Protein AF-A0A3D4P9E9-F1 (afdb_monomer)

Sequence (191 aa):
GVVIGDKPLDEYIPLQRITGKTDIITQWTDVETAGLLKMDFLGLRNLSILDKAVHNVRMNYPDFNMRPIDFPLDDKETFALLQRGETKGIFQLESGGMRDLLTKMKPDKFADIIATSALYRPGPLEGGMVMTYVEVKHGRQPVPKVHPLVDEVLAETYGVMVYQEQVMRILNRVGGIELSAAYRCIKAISK

Structure (mmCIF, N/CA/C/O backbone):
data_AF-A0A3D4P9E9-F1
#
_entry.id   AF-A0A3D4P9E9-F1
#
loop_
_atom_site.group_PDB
_atom_site.id
_atom_site.type_symbol
_atom_site.label_atom_id
_atom_site.label_alt_id
_atom_site.label_comp_id
_atom_site.label_asym_id
_atom_site.label_entity_id
_atom_site.label_seq_id
_atom_site.pdbx_PDB_ins_code
_atom_site.Cartn_x
_atom_site.Cartn_y
_atom_site.Cartn_z
_atom_site.occupancy
_atom_site.B_iso_or_equiv
_atom_site.auth_seq_id
_atom_site.auth_comp_id
_atom_site.auth_asym_id
_atom_site.auth_atom_id
_atom_site.pdbx_PDB_model_num
ATOM 1 N N . GLY A 1 1 ? 14.807 1.140 -17.464 1.00 86.56 1 GLY A N 1
ATOM 2 C CA . GLY A 1 1 ? 13.892 0.331 -18.276 1.00 86.56 1 GLY A CA 1
ATOM 3 C C . GLY A 1 1 ? 14.494 -0.049 -19.607 1.00 86.56 1 GLY A C 1
ATOM 4 O O . GLY A 1 1 ? 15.652 0.257 -19.864 1.00 86.56 1 GLY A O 1
ATOM 5 N N . VAL A 1 2 ? 13.689 -0.703 -20.432 1.00 92.75 2 VAL A N 1
ATOM 6 C CA . VAL A 1 2 ? 13.924 -0.961 -21.856 1.00 92.75 2 VAL A CA 1
ATOM 7 C C . VAL A 1 2 ? 12.970 -0.071 -22.648 1.00 92.75 2 VAL A C 1
ATOM 9 O O . VAL A 1 2 ? 11.858 0.201 -22.190 1.00 92.75 2 VAL A O 1
ATOM 12 N N . VAL A 1 3 ? 13.415 0.397 -23.811 1.00 93.75 3 VAL A N 1
ATOM 13 C CA . VAL A 1 3 ? 12.621 1.227 -24.723 1.00 93.75 3 VAL A CA 1
ATOM 14 C C . VAL A 1 3 ? 12.305 0.408 -25.965 1.00 93.75 3 VAL A C 1
ATOM 16 O O . VAL A 1 3 ? 13.194 -0.241 -26.514 1.00 93.75 3 VAL A O 1
ATOM 19 N N . ILE A 1 4 ? 11.040 0.413 -26.376 1.00 93.69 4 ILE A N 1
ATOM 20 C CA . ILE A 1 4 ? 10.529 -0.369 -27.500 1.00 93.69 4 ILE A CA 1
ATOM 21 C C . ILE A 1 4 ? 9.897 0.599 -28.501 1.00 93.69 4 ILE A C 1
ATOM 23 O O . ILE A 1 4 ? 9.031 1.398 -28.142 1.00 93.69 4 ILE A O 1
ATOM 27 N N . GLY A 1 5 ? 10.352 0.520 -29.749 1.00 92.56 5 GLY A N 1
ATOM 28 C CA . GLY A 1 5 ? 9.806 1.249 -30.890 1.00 92.56 5 GLY A CA 1
ATOM 29 C C . GLY A 1 5 ? 9.338 0.283 -31.975 1.00 92.56 5 GLY A C 1
ATOM 30 O O . GLY A 1 5 ? 9.744 -0.878 -32.006 1.00 92.56 5 GLY A O 1
ATOM 31 N N . ASP A 1 6 ? 8.479 0.771 -32.861 1.00 94.44 6 ASP A N 1
ATOM 32 C CA . ASP A 1 6 ? 8.011 0.068 -34.061 1.00 94.44 6 ASP A CA 1
ATOM 33 C C . ASP A 1 6 ? 9.003 0.164 -35.239 1.00 94.44 6 ASP A C 1
ATOM 35 O O . ASP A 1 6 ? 8.916 -0.606 -36.195 1.00 94.44 6 ASP A O 1
ATOM 39 N N . LYS A 1 7 ? 9.966 1.087 -35.147 1.00 94.31 7 LYS A N 1
ATOM 40 C CA . LYS A 1 7 ? 11.077 1.313 -36.082 1.00 94.31 7 LYS A CA 1
ATOM 41 C C . LYS A 1 7 ? 12.415 1.388 -35.331 1.00 94.31 7 LYS A C 1
ATOM 43 O O . LYS A 1 7 ? 12.406 1.432 -34.094 1.00 94.31 7 LYS A O 1
ATOM 48 N N . PRO A 1 8 ? 13.565 1.410 -36.037 1.00 95.38 8 PRO A N 1
ATOM 49 C CA . PRO A 1 8 ? 14.862 1.672 -35.418 1.00 95.38 8 PRO A CA 1
ATOM 50 C C . PRO A 1 8 ? 14.833 2.912 -34.512 1.00 95.38 8 PRO A C 1
ATOM 52 O O . PRO A 1 8 ? 14.344 3.974 -34.894 1.00 95.38 8 PRO A O 1
ATOM 55 N N . LEU A 1 9 ? 15.316 2.765 -33.272 1.00 94.19 9 LEU A N 1
ATOM 56 C CA . LEU A 1 9 ? 15.175 3.804 -32.242 1.00 94.19 9 LEU A CA 1
ATOM 57 C C . LEU A 1 9 ? 15.938 5.092 -32.577 1.00 94.19 9 LEU A C 1
ATOM 59 O O . LEU A 1 9 ? 15.560 6.157 -32.098 1.00 94.19 9 LEU A O 1
ATOM 63 N N . ASP A 1 10 ? 16.977 5.002 -33.402 1.00 93.81 10 ASP A N 1
ATOM 64 C CA . ASP A 1 10 ? 17.760 6.128 -33.906 1.00 93.81 10 ASP A CA 1
ATOM 65 C C . ASP A 1 10 ? 16.994 7.027 -34.890 1.00 93.81 10 ASP A C 1
ATOM 67 O O . ASP A 1 10 ? 17.405 8.166 -35.102 1.00 93.81 10 ASP A O 1
ATOM 71 N N . GLU A 1 11 ? 15.847 6.582 -35.419 1.00 94.62 11 GLU A N 1
ATOM 72 C CA . GLU A 1 11 ? 14.917 7.451 -36.159 1.00 94.62 11 GLU A CA 1
ATOM 73 C C . GLU A 1 11 ? 14.120 8.387 -35.235 1.00 94.62 11 GLU A C 1
ATOM 75 O O . GLU A 1 11 ? 13.634 9.428 -35.679 1.00 94.62 11 GLU A O 1
ATOM 80 N N . TYR A 1 12 ? 13.980 8.032 -33.954 1.00 92.81 12 TYR A N 1
ATOM 81 C CA . TYR A 1 12 ? 13.172 8.774 -32.983 1.00 92.81 12 TYR A CA 1
ATOM 82 C C . TYR A 1 12 ? 14.016 9.563 -31.985 1.00 92.81 12 TYR A C 1
ATOM 84 O O . TYR A 1 12 ? 13.670 10.689 -31.628 1.00 92.81 12 TYR A O 1
ATOM 92 N N . ILE A 1 13 ? 15.097 8.957 -31.489 1.00 94.50 13 ILE A N 1
ATOM 93 C CA . ILE A 1 13 ? 15.881 9.474 -30.369 1.00 94.50 13 ILE A CA 1
ATOM 94 C C . ILE A 1 13 ? 17.376 9.180 -30.537 1.00 94.50 13 ILE A C 1
ATOM 96 O O . ILE A 1 13 ? 17.763 8.136 -31.061 1.00 94.50 13 ILE A O 1
ATOM 100 N N . PRO A 1 14 ? 18.257 10.053 -30.024 1.00 95.12 14 PRO A N 1
ATOM 101 C CA . PRO A 1 14 ? 19.686 9.791 -30.039 1.00 95.12 14 PRO A CA 1
ATOM 102 C C . PRO A 1 14 ? 20.051 8.615 -29.122 1.00 95.12 14 PRO A C 1
ATOM 104 O O . PRO A 1 14 ? 19.654 8.546 -27.951 1.00 95.12 14 PRO A O 1
ATOM 107 N N . LEU A 1 15 ? 20.869 7.710 -29.658 1.00 95.25 15 LEU A N 1
ATOM 108 C CA . LEU A 1 15 ? 21.412 6.548 -28.958 1.00 95.25 15 LEU A CA 1
ATOM 109 C C . LEU A 1 15 ? 22.888 6.768 -28.610 1.00 95.25 15 LEU A C 1
ATOM 111 O O . LEU A 1 15 ? 23.586 7.570 -29.231 1.00 95.25 15 LEU A O 1
ATOM 115 N N . GLN A 1 16 ? 23.383 6.048 -27.612 1.00 94.69 16 GLN A N 1
ATOM 116 C CA . GLN A 1 16 ? 24.806 5.985 -27.287 1.00 94.69 16 GLN A CA 1
ATOM 117 C C . GLN A 1 16 ? 25.189 4.565 -26.868 1.00 94.69 16 GLN A C 1
ATOM 119 O O . GLN A 1 16 ? 24.362 3.806 -26.359 1.00 94.69 16 GLN A O 1
ATOM 124 N N . ARG A 1 17 ? 26.460 4.210 -27.059 1.00 94.25 17 ARG A N 1
ATOM 125 C CA . ARG A 1 17 ? 27.044 3.006 -26.461 1.00 94.25 17 ARG A CA 1
ATOM 126 C C . ARG A 1 17 ? 27.791 3.389 -25.200 1.00 94.25 17 ARG A C 1
ATOM 128 O O . ARG A 1 17 ? 28.499 4.393 -25.179 1.00 94.25 17 ARG A O 1
ATOM 135 N N . ILE A 1 18 ? 27.666 2.566 -24.168 1.00 92.00 18 ILE A N 1
ATOM 136 C CA . ILE A 1 18 ? 28.456 2.744 -22.952 1.00 92.00 18 ILE A CA 1
ATOM 137 C C . ILE A 1 18 ? 29.907 2.349 -23.255 1.00 92.00 18 ILE A C 1
ATOM 139 O O . ILE A 1 18 ? 30.163 1.259 -23.765 1.00 92.00 18 ILE A O 1
ATOM 143 N N . THR A 1 19 ? 30.870 3.213 -22.924 1.00 91.06 19 THR A N 1
ATOM 144 C CA . THR A 1 19 ? 32.300 2.942 -23.132 1.00 91.06 19 THR A CA 1
ATOM 145 C C . THR A 1 19 ? 32.711 1.611 -22.499 1.00 91.06 19 THR A C 1
ATOM 147 O O . THR A 1 19 ? 32.481 1.379 -21.313 1.00 91.06 19 THR A O 1
ATOM 150 N N . GLY A 1 20 ? 33.327 0.731 -23.293 1.00 90.56 20 GLY A N 1
ATOM 151 C CA . GLY A 1 20 ? 33.771 -0.593 -22.843 1.00 90.56 20 GLY A CA 1
ATOM 152 C C . GLY A 1 20 ? 32.659 -1.639 -22.707 1.00 90.56 20 GLY A C 1
ATOM 153 O O . GLY A 1 20 ? 32.936 -2.743 -22.243 1.00 90.56 20 GLY A O 1
ATOM 154 N N . LYS A 1 21 ? 31.421 -1.328 -23.112 1.00 91.94 21 LYS A N 1
ATOM 155 C CA . LYS A 1 21 ? 30.302 -2.276 -23.142 1.00 91.94 21 LYS A CA 1
ATOM 156 C C . LYS A 1 21 ? 29.647 -2.325 -24.519 1.00 91.94 21 LYS A C 1
ATOM 158 O O . LYS A 1 21 ? 29.752 -1.402 -25.322 1.00 91.94 21 LYS A O 1
ATOM 163 N N . THR A 1 22 ? 28.946 -3.420 -24.785 1.00 91.06 22 THR A N 1
ATOM 164 C CA . THR A 1 22 ? 28.154 -3.594 -26.011 1.00 91.06 22 THR A CA 1
ATOM 165 C C . THR A 1 22 ? 26.756 -2.987 -25.902 1.00 91.06 22 THR A C 1
ATOM 167 O O . THR A 1 22 ? 26.098 -2.817 -26.929 1.00 91.06 22 THR A O 1
ATOM 170 N N . ASP A 1 23 ? 26.316 -2.659 -24.683 1.00 91.62 23 ASP A N 1
ATOM 171 C CA . ASP A 1 23 ? 24.998 -2.101 -24.392 1.00 91.62 23 ASP A CA 1
ATOM 172 C C . ASP A 1 23 ? 24.758 -0.776 -25.129 1.00 91.62 23 ASP A C 1
ATOM 174 O O . ASP A 1 23 ? 25.595 0.135 -25.117 1.00 91.62 23 ASP A O 1
ATOM 178 N N . ILE A 1 24 ? 23.578 -0.670 -25.739 1.00 92.62 24 ILE A N 1
ATOM 179 C CA . ILE A 1 24 ? 23.060 0.553 -26.352 1.00 92.62 24 ILE A CA 1
ATOM 180 C C . ILE A 1 24 ? 22.035 1.145 -25.390 1.00 92.62 24 ILE A C 1
ATOM 182 O O . ILE A 1 24 ? 21.135 0.443 -24.931 1.00 92.62 24 ILE A O 1
ATOM 186 N N . ILE A 1 25 ? 22.163 2.434 -25.100 1.00 94.75 25 ILE A N 1
ATOM 187 C CA . ILE A 1 25 ? 21.228 3.174 -24.254 1.00 94.75 25 ILE A CA 1
ATOM 188 C C . ILE A 1 25 ? 20.711 4.408 -24.988 1.00 94.75 25 ILE A C 1
ATOM 190 O O . ILE A 1 25 ? 21.358 4.940 -25.893 1.00 94.75 25 ILE A O 1
ATOM 194 N N . THR A 1 26 ? 19.545 4.886 -24.570 1.00 94.81 26 THR A N 1
ATOM 195 C CA . THR A 1 26 ? 19.008 6.172 -25.014 1.00 94.81 26 THR A CA 1
ATOM 196 C C . THR A 1 26 ? 19.788 7.305 -24.345 1.00 94.81 26 THR A C 1
ATOM 198 O O . THR A 1 26 ? 20.190 7.187 -23.186 1.00 94.81 26 THR A O 1
ATOM 201 N N . GLN A 1 27 ? 20.032 8.410 -25.053 1.00 93.31 27 GLN A N 1
ATOM 202 C CA . GLN A 1 27 ? 20.603 9.611 -24.422 1.00 93.31 27 GLN A CA 1
ATOM 203 C C . GLN A 1 27 ? 19.541 10.419 -23.662 1.00 93.31 27 GLN A C 1
ATOM 205 O O . GLN A 1 27 ? 19.870 11.185 -22.763 1.00 93.31 27 GLN A O 1
ATOM 210 N N . TRP A 1 28 ? 18.265 10.249 -24.018 1.00 91.31 28 TRP A N 1
ATOM 211 C CA . TRP A 1 28 ? 17.140 10.912 -23.363 1.00 91.31 28 TRP A CA 1
ATOM 212 C C . TRP A 1 28 ? 16.632 10.118 -22.162 1.00 91.31 28 TRP A C 1
ATOM 214 O O . TRP A 1 28 ? 16.609 8.883 -22.184 1.00 91.31 28 TRP A O 1
ATOM 224 N N . THR A 1 29 ? 16.163 10.845 -21.148 1.00 85.69 29 THR A N 1
ATOM 225 C CA . THR A 1 29 ? 15.471 10.304 -19.970 1.00 85.69 29 THR A CA 1
ATOM 226 C C . THR A 1 29 ? 13.967 10.143 -20.203 1.00 85.69 29 THR A C 1
ATOM 228 O O . THR A 1 29 ? 13.392 9.128 -19.804 1.00 85.69 29 THR A O 1
ATOM 231 N N . ASP A 1 30 ? 13.346 11.095 -20.907 1.00 87.69 30 ASP A N 1
ATOM 232 C CA . ASP A 1 30 ? 11.888 11.205 -21.077 1.00 87.69 30 ASP A CA 1
ATOM 233 C C . ASP A 1 30 ? 11.414 10.684 -22.440 1.00 87.69 30 ASP A C 1
ATOM 235 O O . ASP A 1 30 ? 10.695 11.352 -23.182 1.00 87.69 30 ASP A O 1
ATOM 239 N N . VAL A 1 31 ? 11.824 9.463 -22.787 1.00 91.31 31 VAL A N 1
ATOM 240 C CA . VAL A 1 31 ? 11.534 8.825 -24.089 1.00 91.31 31 VAL A CA 1
ATOM 241 C C . VAL A 1 31 ? 10.037 8.660 -24.386 1.00 91.31 31 VAL A C 1
ATOM 243 O O . VAL A 1 31 ? 9.645 8.614 -25.548 1.00 91.31 31 VAL A O 1
ATOM 246 N N . GLU A 1 32 ? 9.191 8.627 -23.355 1.00 90.19 32 GLU A N 1
ATOM 247 C CA . GLU A 1 32 ? 7.730 8.540 -23.496 1.00 90.19 32 GLU A CA 1
ATOM 248 C C . GLU A 1 32 ? 7.144 9.791 -24.170 1.00 90.19 32 GLU A C 1
ATOM 250 O O . GLU A 1 32 ? 6.140 9.704 -24.872 1.00 90.19 32 GLU A O 1
ATOM 255 N N . THR A 1 33 ? 7.799 10.951 -24.032 1.00 89.56 33 THR A N 1
ATOM 256 C CA . THR A 1 33 ? 7.385 12.192 -24.715 1.00 89.56 33 THR A CA 1
ATOM 257 C C . THR A 1 33 ? 7.577 12.125 -26.230 1.00 89.56 33 THR A C 1
ATOM 259 O O . THR A 1 33 ? 6.879 12.819 -26.964 1.00 89.56 33 THR A O 1
ATOM 262 N N . ALA A 1 34 ? 8.461 11.240 -26.702 1.00 89.75 34 ALA A N 1
ATOM 263 C CA . ALA A 1 34 ? 8.641 10.926 -28.116 1.00 89.75 34 ALA A CA 1
ATOM 264 C C . ALA A 1 34 ? 7.651 9.854 -28.621 1.00 89.75 34 ALA A C 1
ATOM 266 O O . ALA A 1 34 ? 7.772 9.395 -29.752 1.00 89.75 34 ALA A O 1
ATOM 267 N N . GLY A 1 35 ? 6.688 9.429 -27.792 1.00 90.56 35 GLY A N 1
ATOM 268 C CA . GLY A 1 35 ? 5.704 8.398 -28.135 1.00 90.56 35 GLY A CA 1
ATOM 269 C C . GLY A 1 35 ? 6.237 6.965 -28.067 1.00 90.56 35 GLY A C 1
ATOM 270 O O . GLY A 1 35 ? 5.564 6.046 -28.530 1.00 90.56 35 GLY A O 1
ATOM 271 N N . LEU A 1 36 ? 7.428 6.755 -27.497 1.00 94.31 36 LEU A N 1
ATOM 272 C CA . LEU A 1 36 ? 8.027 5.428 -27.358 1.00 94.31 36 LEU A CA 1
ATOM 273 C C . LEU A 1 36 ? 7.515 4.705 -26.111 1.00 94.31 36 LEU A C 1
ATOM 275 O O . LEU A 1 36 ? 7.320 5.309 -25.054 1.00 94.31 36 LEU A O 1
ATOM 279 N N . LEU A 1 37 ? 7.368 3.382 -26.214 1.00 93.25 37 LEU A N 1
ATOM 280 C CA . LEU A 1 37 ? 7.008 2.542 -25.079 1.00 93.25 37 LEU A CA 1
ATOM 281 C C . LEU A 1 37 ? 8.235 2.329 -24.189 1.00 93.25 37 LEU A C 1
ATOM 283 O O . LEU A 1 37 ? 9.234 1.744 -24.613 1.00 93.25 37 LEU A O 1
ATOM 287 N N . LYS A 1 38 ? 8.140 2.750 -22.930 1.00 92.94 38 LYS A N 1
ATOM 288 C CA . LYS A 1 38 ? 9.143 2.483 -21.899 1.00 92.94 38 LYS A CA 1
ATOM 289 C C . LYS A 1 38 ? 8.615 1.437 -20.924 1.00 92.94 38 LYS A C 1
ATOM 291 O O . LYS A 1 38 ? 7.552 1.601 -20.338 1.00 92.94 38 LYS A O 1
ATOM 296 N N . MET A 1 39 ? 9.385 0.373 -20.715 1.00 93.19 39 MET A N 1
ATOM 297 C CA . MET A 1 39 ? 9.099 -0.642 -19.702 1.00 93.19 39 MET A CA 1
ATOM 298 C C . MET A 1 39 ? 10.191 -0.631 -18.642 1.00 93.19 39 MET A C 1
ATOM 300 O O . MET A 1 39 ? 11.359 -0.888 -18.939 1.00 93.19 39 MET A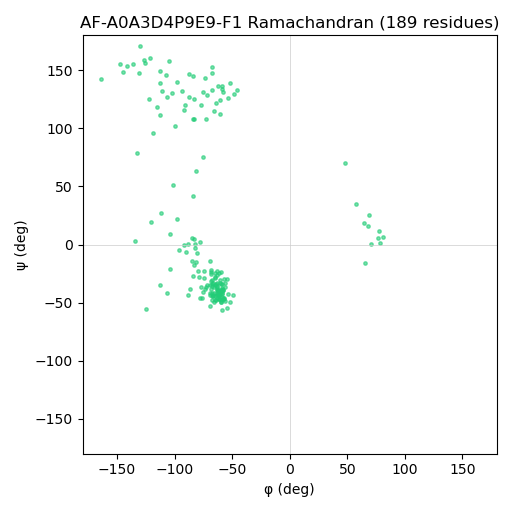 O 1
ATOM 304 N N . ASP A 1 40 ? 9.835 -0.348 -17.393 1.00 91.06 40 ASP A N 1
ATOM 305 C CA . ASP A 1 40 ? 10.797 -0.367 -16.297 1.00 91.06 40 ASP A CA 1
ATOM 306 C C . ASP A 1 40 ? 10.941 -1.757 -15.677 1.00 91.06 40 ASP A C 1
ATOM 308 O O . ASP A 1 40 ? 9.979 -2.395 -15.260 1.00 91.06 40 ASP A O 1
ATOM 312 N N . PHE A 1 41 ? 12.190 -2.214 -15.597 1.00 87.94 41 PHE A N 1
ATOM 313 C CA . PHE A 1 41 ? 12.570 -3.456 -14.938 1.00 87.94 41 PHE A CA 1
ATOM 314 C C . PHE A 1 41 ? 13.096 -3.106 -13.551 1.00 87.94 41 PHE A C 1
ATOM 316 O O . PHE A 1 41 ? 14.222 -2.625 -13.406 1.00 87.94 41 PHE A O 1
ATOM 323 N N . LEU A 1 42 ? 12.262 -3.306 -12.532 1.00 90.50 42 LEU A N 1
ATOM 324 C CA . LEU A 1 42 ? 12.640 -3.068 -11.145 1.00 90.50 42 LEU A CA 1
ATOM 325 C C . LEU A 1 42 ? 13.218 -4.350 -10.543 1.00 90.50 42 LEU A C 1
ATOM 327 O O . LEU A 1 42 ? 12.540 -5.371 -10.440 1.00 90.50 42 LEU A O 1
ATOM 331 N N . GLY A 1 43 ? 14.470 -4.284 -10.096 1.00 89.00 43 GLY A N 1
ATOM 332 C CA . GLY A 1 43 ? 15.123 -5.369 -9.364 1.00 89.00 43 GLY A CA 1
ATOM 333 C C . GLY A 1 43 ? 14.635 -5.456 -7.918 1.00 89.00 43 GLY A C 1
ATOM 334 O O . GLY A 1 43 ? 15.343 -5.042 -6.999 1.00 89.00 43 GLY A O 1
ATOM 335 N N . LEU A 1 44 ? 13.428 -5.980 -7.699 1.00 92.56 44 LEU A N 1
ATOM 336 C CA . LEU A 1 44 ? 12.867 -6.152 -6.360 1.00 92.56 44 LEU A CA 1
ATOM 337 C C . LEU A 1 44 ? 13.357 -7.460 -5.720 1.00 92.56 44 LEU A C 1
ATOM 339 O O . LEU A 1 44 ? 12.933 -8.557 -6.078 1.00 92.56 44 LEU A O 1
ATOM 343 N N . ARG A 1 45 ? 14.248 -7.342 -4.727 1.00 92.25 45 ARG A N 1
ATOM 344 C CA . ARG A 1 45 ? 14.841 -8.504 -4.032 1.00 92.25 45 ARG A CA 1
ATOM 345 C C . ARG A 1 45 ? 13.816 -9.356 -3.277 1.00 92.25 45 ARG A C 1
ATOM 347 O O . ARG A 1 45 ? 14.062 -10.541 -3.082 1.00 92.25 45 ARG A O 1
ATOM 354 N N . ASN A 1 46 ? 12.694 -8.774 -2.853 1.00 93.31 46 ASN A N 1
ATOM 355 C CA . ASN A 1 46 ? 11.627 -9.487 -2.142 1.00 93.31 46 ASN A CA 1
ATOM 356 C C . ASN A 1 46 ? 11.055 -10.654 -2.973 1.00 93.31 46 ASN A C 1
ATOM 358 O O . ASN A 1 46 ? 10.824 -11.721 -2.418 1.00 93.31 46 ASN A O 1
ATOM 362 N N . LEU A 1 47 ? 10.917 -10.500 -4.294 1.00 93.12 47 LEU A N 1
ATOM 363 C CA . LEU A 1 47 ? 10.441 -11.553 -5.190 1.00 93.12 47 LEU A CA 1
ATOM 364 C C . LEU A 1 47 ? 11.462 -12.690 -5.296 1.00 93.12 47 LEU A C 1
ATOM 366 O O . LEU A 1 47 ? 11.084 -13.855 -5.268 1.00 93.12 47 LEU A O 1
ATOM 370 N N . SER A 1 48 ? 12.762 -12.377 -5.322 1.00 94.00 48 SER A N 1
ATOM 371 C CA . SER A 1 48 ? 13.815 -13.402 -5.274 1.00 94.00 48 SER A CA 1
ATOM 372 C C . SER A 1 48 ? 13.876 -14.127 -3.925 1.00 94.00 48 SER A C 1
ATOM 374 O O . SER A 1 48 ? 14.212 -15.307 -3.874 1.00 94.00 48 SER A O 1
ATOM 376 N N . ILE A 1 49 ? 13.585 -13.433 -2.819 1.00 94.69 49 ILE A N 1
ATOM 377 C CA . ILE A 1 49 ? 13.478 -14.051 -1.488 1.00 94.69 49 ILE A CA 1
ATOM 378 C C . ILE A 1 49 ? 12.276 -14.997 -1.451 1.00 94.69 49 ILE A C 1
ATOM 380 O O . ILE A 1 49 ? 12.405 -16.120 -0.970 1.00 94.69 49 ILE A O 1
ATOM 384 N N . LEU A 1 50 ? 11.137 -14.564 -1.994 1.00 93.44 50 LEU A N 1
ATOM 385 C CA . LEU A 1 50 ? 9.922 -15.365 -2.071 1.00 93.44 50 LEU A CA 1
ATOM 386 C C . LEU A 1 50 ? 10.130 -16.636 -2.904 1.00 93.44 50 LEU A C 1
ATOM 388 O O . LEU A 1 50 ? 9.786 -17.720 -2.445 1.00 93.44 50 LEU A O 1
ATOM 392 N N . ASP A 1 51 ? 10.752 -16.519 -4.077 1.00 93.56 51 ASP A N 1
ATOM 393 C CA . ASP A 1 51 ? 11.087 -17.662 -4.934 1.00 93.56 51 ASP A CA 1
ATOM 394 C C . ASP A 1 51 ? 11.953 -18.699 -4.197 1.00 93.56 51 ASP A C 1
ATOM 396 O O . ASP A 1 51 ? 11.625 -19.886 -4.153 1.00 93.56 51 ASP A O 1
ATOM 400 N N . LYS A 1 52 ? 12.998 -18.242 -3.494 1.00 95.38 52 LYS A N 1
ATOM 401 C CA . LYS A 1 52 ? 13.836 -19.108 -2.647 1.00 95.38 52 LYS A CA 1
ATOM 402 C C . LYS A 1 52 ? 13.056 -19.748 -1.500 1.00 95.38 52 LYS A C 1
ATOM 404 O O . LYS A 1 52 ? 13.286 -20.914 -1.190 1.00 95.38 52 LYS A O 1
ATOM 409 N N . ALA A 1 53 ? 12.147 -19.011 -0.865 1.00 94.75 53 ALA A N 1
ATOM 410 C CA . ALA A 1 53 ? 11.307 -19.549 0.200 1.00 94.75 53 ALA A CA 1
ATOM 411 C C . ALA A 1 53 ? 10.399 -20.672 -0.328 1.00 94.75 53 ALA A C 1
ATOM 413 O O . ALA A 1 53 ? 10.359 -21.750 0.261 1.00 94.75 53 ALA A O 1
ATOM 414 N N . VAL A 1 54 ? 9.747 -20.466 -1.476 1.00 94.81 54 VAL A N 1
ATOM 415 C CA . VAL A 1 54 ? 8.927 -21.489 -2.147 1.00 94.81 54 VAL A CA 1
ATOM 416 C C . VAL A 1 54 ? 9.768 -22.702 -2.537 1.00 94.81 54 VAL A C 1
ATOM 418 O O . VAL A 1 54 ? 9.342 -23.835 -2.315 1.00 94.81 54 VAL A O 1
ATOM 421 N N . HIS A 1 55 ? 10.971 -22.486 -3.076 1.00 95.56 55 HIS A N 1
ATOM 422 C CA . HIS A 1 55 ? 11.902 -23.567 -3.392 1.00 95.56 55 HIS A CA 1
ATOM 423 C C . HIS A 1 55 ? 12.237 -24.409 -2.152 1.00 95.56 55 HIS A C 1
ATOM 425 O O . HIS A 1 55 ? 12.132 -25.631 -2.195 1.00 95.56 55 HIS A O 1
ATOM 431 N N . ASN A 1 56 ? 12.547 -23.768 -1.022 1.00 96.44 56 ASN A N 1
ATOM 432 C CA . ASN A 1 56 ? 12.838 -24.465 0.233 1.00 96.44 56 ASN A CA 1
ATOM 433 C C . ASN A 1 56 ? 11.635 -25.259 0.766 1.00 96.44 56 ASN A C 1
ATOM 435 O O . ASN A 1 56 ? 11.810 -26.362 1.280 1.00 96.44 56 ASN A O 1
ATOM 439 N N . VAL A 1 57 ? 10.414 -24.731 0.636 1.00 96.19 57 VAL A N 1
ATOM 440 C CA . VAL A 1 57 ? 9.191 -25.463 1.010 1.00 96.19 57 VAL A CA 1
ATOM 441 C C . VAL A 1 57 ? 9.033 -26.713 0.141 1.00 96.19 57 VAL A C 1
ATOM 443 O O . VAL A 1 57 ? 8.789 -27.798 0.669 1.00 96.19 57 VAL A O 1
ATOM 446 N N . ARG A 1 58 ? 9.264 -26.595 -1.173 1.00 96.88 58 ARG A N 1
ATOM 447 C CA . ARG A 1 58 ? 9.177 -27.722 -2.116 1.00 96.88 58 ARG A CA 1
ATOM 448 C C . ARG A 1 58 ? 10.157 -28.857 -1.826 1.00 96.88 58 ARG A C 1
ATOM 450 O O . ARG A 1 58 ? 9.856 -29.995 -2.162 1.00 96.88 58 ARG A O 1
ATOM 457 N N . MET A 1 59 ? 11.279 -28.584 -1.156 1.00 96.94 59 MET A N 1
ATOM 458 C CA . MET A 1 59 ? 12.219 -29.633 -0.734 1.00 96.94 59 MET A CA 1
ATOM 459 C C . MET A 1 59 ? 11.586 -30.654 0.222 1.00 96.94 59 MET A C 1
ATOM 461 O O . MET A 1 59 ? 11.983 -31.814 0.213 1.00 96.94 59 MET A O 1
ATOM 465 N N . ASN A 1 60 ? 10.609 -30.235 1.034 1.00 97.25 60 ASN A N 1
ATOM 466 C CA . ASN A 1 60 ? 9.881 -31.113 1.959 1.00 97.25 60 ASN A CA 1
ATOM 467 C C . ASN A 1 60 ? 8.468 -31.453 1.460 1.00 97.25 60 ASN A C 1
ATOM 469 O O . ASN A 1 60 ? 7.895 -32.457 1.874 1.00 97.25 60 ASN A O 1
ATOM 473 N N . TYR A 1 61 ? 7.917 -30.631 0.563 1.00 96.38 61 TYR A N 1
ATOM 474 C CA . TYR A 1 61 ? 6.576 -30.778 0.001 1.00 96.38 61 TYR A CA 1
ATOM 475 C C . TYR A 1 61 ? 6.625 -30.623 -1.529 1.00 96.38 61 TYR A C 1
ATOM 477 O O . TYR A 1 61 ? 6.306 -29.546 -2.037 1.00 96.38 61 TYR A O 1
ATOM 485 N N . PRO A 1 62 ? 7.035 -31.661 -2.284 1.00 94.06 62 PRO A N 1
ATOM 486 C CA . PRO A 1 62 ? 7.289 -31.553 -3.726 1.00 94.06 62 PRO A CA 1
ATOM 487 C C . PRO A 1 62 ? 6.100 -31.037 -4.548 1.00 94.06 62 PRO A C 1
ATOM 489 O O . PRO A 1 62 ? 6.294 -30.289 -5.505 1.00 94.06 62 PRO A O 1
ATOM 492 N N . ASP A 1 63 ? 4.876 -31.365 -4.129 1.00 94.25 63 ASP A N 1
ATOM 493 C CA . ASP A 1 63 ? 3.638 -30.953 -4.801 1.00 94.25 63 ASP A CA 1
ATOM 494 C C . ASP A 1 63 ? 3.176 -29.532 -4.422 1.00 94.25 63 ASP A C 1
ATOM 496 O O . ASP A 1 63 ? 2.149 -29.052 -4.909 1.00 94.25 63 ASP A O 1
ATOM 500 N N . PHE A 1 64 ? 3.914 -28.824 -3.556 1.00 93.31 64 PHE A N 1
ATOM 501 C CA . PHE A 1 64 ? 3.565 -27.465 -3.155 1.00 93.31 64 PHE A CA 1
ATOM 502 C C . PHE A 1 64 ? 3.666 -26.497 -4.339 1.00 93.31 64 PHE A C 1
ATOM 504 O O . PHE A 1 64 ? 4.749 -26.182 -4.855 1.00 93.31 64 PHE A O 1
ATOM 511 N N . ASN A 1 65 ? 2.518 -25.955 -4.735 1.00 88.81 65 ASN A N 1
ATOM 512 C CA . ASN A 1 65 ? 2.422 -24.933 -5.760 1.00 88.81 65 ASN A CA 1
ATOM 513 C C . ASN A 1 65 ? 1.954 -23.607 -5.158 1.00 88.81 65 ASN A C 1
ATOM 515 O O . ASN A 1 65 ? 0.804 -23.475 -4.743 1.00 88.81 65 ASN A O 1
ATOM 519 N N . MET A 1 66 ? 2.843 -22.611 -5.131 1.00 89.56 66 MET A N 1
ATOM 520 C CA . MET A 1 66 ? 2.496 -21.285 -4.636 1.00 89.56 66 MET A CA 1
ATOM 521 C C . MET A 1 66 ? 1.586 -20.570 -5.643 1.00 89.56 66 MET A C 1
ATOM 523 O O . MET A 1 66 ? 2.044 -20.102 -6.684 1.00 89.56 66 MET A O 1
ATOM 527 N N . ARG A 1 67 ? 0.304 -20.434 -5.300 1.00 91.75 67 ARG A N 1
ATOM 528 C CA . ARG A 1 67 ? -0.656 -19.597 -6.024 1.00 91.75 67 ARG A CA 1
ATOM 529 C C . ARG A 1 67 ? -1.185 -18.517 -5.073 1.00 91.75 67 ARG A C 1
ATOM 531 O O . ARG A 1 67 ? -2.120 -18.789 -4.327 1.00 91.75 67 ARG A O 1
ATOM 538 N N . PRO A 1 68 ? -0.614 -17.295 -5.085 1.00 88.44 68 PRO A N 1
ATOM 539 C CA . PRO A 1 68 ? -0.995 -16.236 -4.144 1.00 88.44 68 PRO A CA 1
ATOM 540 C C . PRO A 1 68 ? -2.492 -15.903 -4.127 1.00 88.44 68 PRO A C 1
ATOM 542 O O . PRO A 1 68 ? -3.011 -15.498 -3.096 1.00 88.44 68 PRO A O 1
ATOM 545 N N . ILE A 1 69 ? -3.183 -16.088 -5.257 1.00 90.75 69 ILE A N 1
ATOM 546 C CA . ILE A 1 69 ? -4.628 -15.847 -5.383 1.00 90.75 69 ILE A CA 1
ATOM 547 C C . ILE A 1 69 ? -5.476 -16.767 -4.490 1.00 90.75 6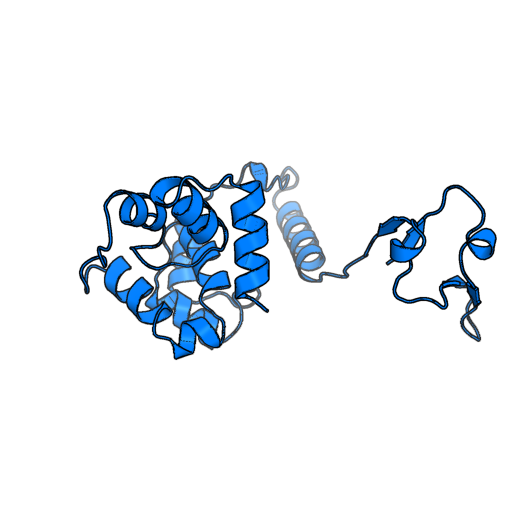9 ILE A C 1
ATOM 549 O O . ILE A 1 69 ? -6.598 -16.410 -4.149 1.00 90.75 69 ILE A O 1
ATOM 553 N N . ASP A 1 70 ? -4.945 -17.923 -4.093 1.00 92.25 70 ASP A N 1
ATOM 554 C CA . ASP A 1 70 ? -5.657 -18.867 -3.231 1.00 92.25 70 ASP A CA 1
ATOM 555 C C . ASP A 1 70 ? -5.416 -18.611 -1.742 1.00 92.25 70 ASP A C 1
ATOM 557 O O . ASP A 1 70 ? -5.991 -19.299 -0.899 1.00 92.25 70 ASP A O 1
ATOM 561 N N . PHE A 1 71 ? -4.512 -17.692 -1.395 1.00 91.12 71 PHE A N 1
ATOM 562 C CA . PHE A 1 71 ? -4.144 -17.488 -0.004 1.00 91.12 71 PHE A CA 1
ATOM 563 C C . PHE A 1 71 ? -5.246 -16.727 0.736 1.00 91.12 71 PHE A C 1
ATOM 565 O O . PHE A 1 71 ? -5.705 -15.688 0.252 1.00 91.12 71 PHE A O 1
ATOM 572 N N . PRO A 1 72 ? -5.667 -17.214 1.917 1.00 94.62 72 PRO A N 1
ATOM 573 C CA . PRO A 1 72 ? -6.656 -16.518 2.722 1.00 94.62 72 PRO A CA 1
ATOM 574 C C . PRO A 1 72 ? -6.122 -15.149 3.151 1.00 94.62 72 PRO A C 1
ATOM 576 O O . PRO A 1 72 ? -4.974 -15.010 3.576 1.00 94.62 72 PRO A O 1
ATOM 579 N N . LEU A 1 73 ? -6.971 -14.127 3.054 1.00 95.88 73 LEU A N 1
ATOM 580 C CA . LEU A 1 73 ? -6.645 -12.760 3.481 1.00 95.88 73 LEU A CA 1
ATOM 581 C C . LEU A 1 73 ? -6.961 -12.508 4.966 1.00 95.88 73 LEU A C 1
ATOM 583 O O . LEU A 1 73 ? -6.758 -11.399 5.461 1.00 95.88 73 LEU A O 1
ATOM 587 N N . ASP A 1 74 ? -7.467 -13.525 5.660 1.00 95.94 74 ASP A N 1
ATOM 588 C CA . ASP A 1 74 ? -7.915 -13.539 7.054 1.00 95.94 74 ASP A CA 1
ATOM 589 C C . ASP A 1 74 ? -7.145 -14.563 7.919 1.00 95.94 74 ASP A C 1
ATOM 591 O O . ASP A 1 74 ? -7.597 -14.940 9.003 1.00 95.94 74 ASP A O 1
ATOM 595 N N . ASP A 1 75 ? -5.962 -15.001 7.468 1.00 97.56 75 ASP A N 1
ATOM 596 C CA . ASP A 1 75 ? -5.139 -15.980 8.184 1.00 97.56 75 ASP A CA 1
ATOM 597 C C . ASP A 1 75 ? -4.722 -15.492 9.583 1.00 97.56 75 ASP A C 1
ATOM 599 O O . ASP A 1 75 ? -3.919 -14.566 9.752 1.00 97.56 75 ASP A O 1
ATOM 603 N N . LYS A 1 76 ? -5.263 -16.148 10.614 1.00 97.38 76 LYS A N 1
ATOM 604 C CA . LYS A 1 76 ? -5.098 -15.735 12.014 1.00 97.38 76 LYS A CA 1
ATOM 605 C C . LYS A 1 76 ? -3.648 -15.795 12.481 1.00 97.38 76 LYS A C 1
ATOM 607 O O . LYS A 1 76 ? -3.245 -14.952 13.281 1.00 97.38 76 LYS A O 1
ATOM 612 N N . GLU A 1 77 ? -2.874 -16.772 12.013 1.00 97.75 77 GLU A N 1
ATOM 613 C CA . GLU A 1 77 ? -1.474 -16.929 12.417 1.00 97.75 77 GLU A CA 1
ATOM 614 C C . GLU A 1 77 ? -0.609 -15.798 11.853 1.00 97.75 77 GLU A C 1
ATOM 616 O O . GLU A 1 77 ? 0.188 -15.201 12.585 1.00 97.75 77 GLU A O 1
ATOM 621 N N . THR A 1 78 ? -0.848 -15.422 10.594 1.00 97.44 78 THR A N 1
ATOM 622 C CA . THR A 1 78 ? -0.228 -14.263 9.949 1.00 97.44 78 THR A CA 1
ATOM 623 C C . THR A 1 78 ? -0.561 -12.980 10.704 1.00 97.44 78 THR A C 1
ATOM 625 O O . THR A 1 78 ? 0.350 -12.232 11.066 1.00 97.44 78 THR A O 1
ATOM 628 N N . PHE A 1 79 ? -1.835 -12.724 11.025 1.00 98.12 79 PHE A N 1
ATOM 629 C CA . PHE A 1 79 ? -2.193 -11.536 11.808 1.00 98.12 79 PHE A CA 1
ATOM 630 C C . PHE A 1 79 ? -1.577 -11.556 13.204 1.00 98.12 79 PHE A C 1
ATOM 632 O O . PHE A 1 79 ? -1.045 -10.537 13.637 1.00 98.12 79 PHE A O 1
ATOM 639 N N . ALA A 1 80 ? -1.561 -12.696 13.896 1.00 98.19 80 ALA A N 1
ATOM 640 C CA . ALA A 1 80 ? -0.926 -12.803 15.206 1.00 98.19 80 ALA A CA 1
ATOM 641 C C . ALA A 1 80 ? 0.572 -12.447 15.148 1.00 98.19 80 ALA A C 1
ATOM 643 O O . ALA A 1 80 ? 1.067 -11.754 16.037 1.00 98.19 80 ALA A O 1
ATOM 644 N N . LEU A 1 81 ? 1.287 -12.866 14.097 1.00 98.12 81 LEU A N 1
ATOM 645 C CA . LEU A 1 81 ? 2.683 -12.483 13.855 1.00 98.12 81 LEU A CA 1
ATOM 646 C C . LEU A 1 81 ? 2.827 -10.965 13.663 1.00 98.12 81 LEU A C 1
ATOM 648 O O . LEU A 1 81 ? 3.675 -10.337 14.307 1.00 98.12 81 LEU A O 1
ATOM 652 N N . LEU A 1 82 ? 1.972 -10.354 12.834 1.00 98.00 82 LEU A N 1
ATOM 653 C CA . LEU A 1 82 ? 1.966 -8.902 12.617 1.00 98.00 82 LEU A CA 1
ATOM 654 C C . LEU A 1 82 ? 1.677 -8.134 13.916 1.00 98.00 82 LEU A C 1
ATOM 656 O O . LEU A 1 82 ? 2.362 -7.162 14.224 1.00 98.00 82 LEU A O 1
ATOM 660 N N . GLN A 1 83 ? 0.711 -8.594 14.714 1.00 97.81 83 GLN A N 1
ATOM 661 C CA . GLN A 1 83 ? 0.327 -7.988 15.994 1.00 97.81 83 GLN A CA 1
ATOM 662 C C . GLN A 1 83 ? 1.442 -8.047 17.048 1.00 97.81 83 GLN A C 1
ATOM 664 O O . GLN A 1 83 ? 1.515 -7.165 17.903 1.00 97.81 83 GLN A O 1
ATOM 669 N N . ARG A 1 84 ? 2.328 -9.051 16.984 1.00 97.81 84 ARG A N 1
ATOM 670 C CA . ARG A 1 84 ? 3.544 -9.130 17.816 1.00 97.81 84 ARG A CA 1
ATOM 671 C C . ARG A 1 84 ? 4.696 -8.267 17.287 1.00 97.81 84 ARG A C 1
ATOM 673 O O . ARG A 1 84 ? 5.715 -8.136 17.959 1.00 97.81 84 ARG A O 1
ATOM 680 N N . GLY A 1 85 ? 4.560 -7.668 16.100 1.00 96.69 85 GLY A N 1
ATOM 681 C CA . GLY A 1 85 ? 5.619 -6.882 15.464 1.00 96.69 85 GLY A CA 1
ATOM 682 C C . GLY A 1 85 ? 6.809 -7.734 15.010 1.00 96.69 85 GLY A C 1
ATOM 683 O O . GLY A 1 85 ? 7.934 -7.237 14.923 1.00 96.69 85 GLY A O 1
ATOM 684 N N . GLU A 1 86 ? 6.599 -9.022 14.733 1.00 97.31 86 GLU A N 1
ATOM 685 C CA . GLU A 1 86 ? 7.633 -9.982 14.314 1.00 97.31 86 GLU A CA 1
ATOM 686 C C . GLU A 1 86 ? 7.904 -9.923 12.798 1.00 97.31 86 GLU A C 1
ATOM 688 O O . GLU A 1 86 ? 8.076 -10.931 12.126 1.00 97.31 86 GLU A O 1
ATOM 693 N N . THR A 1 87 ? 7.961 -8.721 12.228 1.00 96.50 87 THR A N 1
ATOM 694 C CA . THR A 1 87 ? 7.932 -8.496 10.771 1.00 96.50 87 THR A CA 1
ATOM 695 C C . THR A 1 87 ? 9.302 -8.291 10.127 1.00 96.50 87 THR A C 1
ATOM 697 O O . THR A 1 87 ? 9.421 -7.712 9.045 1.00 96.50 87 THR A O 1
ATOM 700 N N . LYS A 1 88 ? 10.376 -8.755 10.772 1.00 94.19 88 LYS A N 1
ATOM 701 C CA . LYS A 1 88 ? 11.722 -8.674 10.192 1.00 94.19 88 LYS A CA 1
ATOM 702 C C . LYS A 1 88 ? 11.781 -9.525 8.917 1.00 94.19 88 LYS A C 1
ATOM 704 O O . LYS A 1 88 ? 11.551 -10.727 8.975 1.00 94.19 88 LYS A O 1
ATOM 709 N N . GLY A 1 89 ? 12.120 -8.905 7.786 1.00 91.50 89 GLY A N 1
ATOM 710 C CA . GLY A 1 89 ? 12.138 -9.558 6.470 1.00 91.50 89 GLY A CA 1
ATOM 711 C C . GLY A 1 89 ? 10.771 -9.665 5.781 1.00 91.50 89 GLY A C 1
ATOM 712 O O . GLY A 1 89 ? 10.678 -10.300 4.732 1.00 91.50 89 GLY A O 1
ATOM 713 N N . ILE A 1 90 ? 9.718 -9.057 6.343 1.00 95.56 90 ILE A N 1
ATOM 714 C CA . ILE A 1 90 ? 8.414 -8.927 5.685 1.00 95.56 90 ILE A CA 1
ATOM 715 C C . ILE A 1 90 ? 8.376 -7.601 4.934 1.00 95.56 90 ILE A C 1
ATOM 717 O O . ILE A 1 90 ? 8.403 -6.531 5.541 1.00 95.56 90 ILE A O 1
ATOM 721 N N . PHE A 1 91 ? 8.268 -7.681 3.609 1.00 95.56 91 PHE A N 1
ATOM 722 C CA . PHE A 1 91 ? 8.312 -6.529 2.711 1.00 95.56 91 PHE A CA 1
ATOM 723 C C . PHE A 1 91 ? 7.430 -5.357 3.185 1.00 95.56 91 PHE A C 1
ATOM 725 O O . PHE A 1 91 ? 6.274 -5.548 3.546 1.00 95.56 91 PHE A O 1
ATOM 732 N N . GLN A 1 92 ? 7.992 -4.141 3.159 1.00 94.19 92 GLN A N 1
ATOM 733 C CA . GLN A 1 92 ? 7.409 -2.871 3.643 1.00 94.19 92 GLN A CA 1
ATOM 734 C C . GLN A 1 92 ? 7.162 -2.761 5.156 1.00 94.19 92 GLN A C 1
ATOM 736 O O . GLN A 1 92 ? 7.021 -1.645 5.653 1.00 94.19 92 GLN A O 1
ATOM 741 N N . LEU A 1 93 ? 7.167 -3.866 5.904 1.00 95.88 93 LEU A N 1
ATOM 742 C CA . LEU A 1 93 ? 6.777 -3.893 7.316 1.00 95.88 93 LEU A CA 1
ATOM 743 C C . LEU A 1 93 ? 7.959 -3.995 8.296 1.00 95.88 93 LEU A C 1
ATOM 745 O O . LEU A 1 93 ? 7.756 -4.181 9.490 1.00 95.88 93 LEU A O 1
ATOM 749 N N . GLU A 1 94 ? 9.196 -3.866 7.818 1.00 93.38 94 GLU A N 1
ATOM 750 C CA . GLU A 1 94 ? 10.402 -4.248 8.575 1.00 93.38 94 GLU A CA 1
ATOM 751 C C . GLU A 1 94 ? 10.920 -3.181 9.550 1.00 93.38 94 GLU A C 1
ATOM 753 O O . GLU A 1 94 ? 11.614 -3.507 10.517 1.00 93.38 94 GLU A O 1
ATOM 758 N N . SER A 1 95 ? 10.650 -1.900 9.274 1.00 93.81 95 SER A N 1
ATOM 759 C CA . SER A 1 95 ? 11.275 -0.794 10.014 1.00 93.81 95 SER A CA 1
ATOM 760 C C . SER A 1 95 ? 10.812 -0.736 11.475 1.00 93.81 95 SER A C 1
ATOM 762 O O . SER A 1 95 ? 9.702 -1.151 11.797 1.00 93.81 95 SER A O 1
ATOM 764 N N . GLY A 1 96 ? 11.650 -0.191 12.365 1.00 93.88 96 GLY A N 1
ATOM 765 C CA . GLY A 1 96 ? 11.351 -0.114 13.801 1.00 93.88 96 GLY A CA 1
ATOM 766 C C . GLY A 1 96 ? 10.014 0.564 14.102 1.00 93.88 96 GLY A C 1
ATOM 767 O O . GLY A 1 96 ? 9.139 -0.051 14.700 1.00 93.88 96 GLY A O 1
ATOM 768 N N . GLY A 1 97 ? 9.796 1.782 13.600 1.00 92.38 97 GLY A N 1
ATOM 769 C CA . GLY A 1 97 ? 8.531 2.475 13.856 1.00 92.38 97 GLY A CA 1
ATOM 770 C C . GLY A 1 97 ? 7.323 1.833 13.159 1.00 92.38 97 GLY A C 1
ATOM 771 O O . GLY A 1 97 ? 6.210 1.937 13.664 1.00 92.38 97 GLY A O 1
ATOM 772 N N . MET A 1 98 ? 7.522 1.106 12.054 1.00 94.56 98 MET A N 1
ATOM 773 C CA . MET A 1 98 ? 6.450 0.327 11.428 1.00 94.56 98 MET A CA 1
ATOM 774 C C . MET A 1 98 ? 6.027 -0.843 12.323 1.00 94.56 98 MET A C 1
ATOM 776 O O . MET A 1 98 ? 4.840 -1.088 12.515 1.00 94.56 98 MET A O 1
ATOM 780 N N . ARG A 1 99 ? 6.994 -1.526 12.941 1.00 95.50 99 ARG A N 1
ATOM 781 C CA . ARG A 1 99 ? 6.745 -2.576 13.940 1.00 95.50 99 ARG A CA 1
ATOM 782 C C . ARG A 1 99 ? 6.030 -2.021 15.170 1.00 95.50 99 ARG A C 1
ATOM 784 O O . ARG A 1 99 ? 5.060 -2.617 15.638 1.00 95.50 99 ARG A O 1
ATOM 791 N N . ASP A 1 100 ? 6.446 -0.852 15.647 1.00 94.31 100 ASP A N 1
ATOM 792 C CA . ASP A 1 100 ? 5.773 -0.161 16.750 1.00 94.31 100 ASP A CA 1
ATOM 793 C C . ASP A 1 100 ? 4.331 0.215 16.388 1.00 94.31 100 ASP A C 1
ATOM 795 O O . ASP A 1 100 ? 3.427 0.094 17.214 1.00 94.31 100 ASP A O 1
ATOM 799 N N . LEU A 1 101 ? 4.084 0.641 15.146 1.00 95.06 101 LEU A N 1
ATOM 800 C CA . LEU A 1 101 ? 2.730 0.904 14.672 1.00 95.06 101 LEU A CA 1
ATOM 801 C C . LEU A 1 101 ? 1.895 -0.378 14.632 1.00 95.06 101 LEU A C 1
ATOM 803 O O . LEU A 1 101 ? 0.783 -0.382 15.152 1.00 95.06 101 LEU A O 1
ATOM 807 N N . LEU A 1 102 ? 2.418 -1.472 14.076 1.00 96.88 102 LEU A N 1
ATOM 808 C CA . LEU A 1 102 ? 1.704 -2.750 13.998 1.00 96.88 102 LEU A CA 1
ATOM 809 C C . LEU A 1 102 ? 1.300 -3.273 15.384 1.00 96.88 102 LEU A C 1
ATOM 811 O O . LEU A 1 102 ? 0.158 -3.691 15.570 1.00 96.88 102 LEU A O 1
ATOM 815 N N . THR A 1 103 ? 2.192 -3.190 16.375 1.00 96.81 103 THR A N 1
ATOM 816 C CA . THR A 1 103 ? 1.899 -3.630 17.754 1.00 96.81 103 THR A CA 1
ATOM 817 C C . THR A 1 103 ? 0.838 -2.767 18.445 1.00 96.81 103 THR A C 1
ATOM 819 O O . THR A 1 103 ? 0.027 -3.284 19.218 1.00 96.81 103 THR A O 1
ATOM 822 N N . LYS A 1 104 ? 0.786 -1.462 18.143 1.00 95.56 104 LYS A N 1
ATOM 823 C CA . LYS A 1 104 ? -0.253 -0.544 18.642 1.00 95.56 104 LYS A CA 1
ATOM 824 C C . LYS A 1 104 ? -1.583 -0.723 17.911 1.00 95.56 104 LYS A C 1
ATOM 826 O O . LYS A 1 104 ? -2.630 -0.796 18.551 1.00 95.56 104 LYS A O 1
ATOM 831 N N . MET A 1 105 ? -1.553 -0.810 16.582 1.00 95.81 105 MET A N 1
ATOM 832 C CA . MET A 1 105 ? -2.732 -0.954 15.723 1.00 95.81 105 MET A CA 1
ATOM 833 C C . MET A 1 105 ? -3.392 -2.322 15.881 1.00 95.81 105 MET A C 1
ATOM 835 O O . MET A 1 105 ? -4.614 -2.415 15.824 1.00 95.81 105 MET A O 1
ATOM 839 N N . LYS A 1 106 ? -2.589 -3.367 16.102 1.00 97.00 106 LYS A N 1
ATOM 840 C CA . LYS A 1 106 ? -2.999 -4.772 16.120 1.00 97.00 106 LYS A CA 1
ATOM 841 C C . LYS A 1 106 ? -3.869 -5.128 14.902 1.00 97.00 106 LYS A C 1
ATOM 843 O O . LYS A 1 106 ? -5.077 -5.296 15.060 1.00 97.00 106 LYS A O 1
ATOM 848 N N . PRO A 1 107 ? -3.314 -5.174 13.676 1.00 96.88 107 PRO A N 1
ATOM 849 C CA . PRO A 1 107 ? -4.096 -5.475 12.475 1.00 96.88 107 PRO A CA 1
ATOM 850 C C . PRO A 1 107 ? -4.777 -6.844 12.592 1.00 96.88 107 PRO A C 1
ATOM 852 O O . PRO A 1 107 ? -4.161 -7.803 13.053 1.00 96.88 107 PRO A O 1
ATOM 855 N N . ASP A 1 108 ? -6.042 -6.926 12.195 1.00 95.94 108 ASP A N 1
ATOM 856 C CA . ASP A 1 108 ? -6.880 -8.137 12.272 1.00 95.94 108 ASP A CA 1
ATOM 857 C C . ASP A 1 108 ? -7.678 -8.395 10.982 1.00 95.94 108 ASP A C 1
ATOM 859 O O . ASP A 1 108 ? -8.445 -9.350 10.892 1.00 95.94 108 ASP A O 1
ATOM 863 N N . LYS A 1 109 ? -7.466 -7.557 9.964 1.00 95.44 109 LYS A N 1
ATOM 864 C CA . LYS A 1 109 ? -8.009 -7.680 8.610 1.00 95.44 109 LYS A CA 1
ATOM 865 C C . LYS A 1 109 ? -7.010 -7.122 7.604 1.00 95.44 109 LYS A C 1
ATOM 867 O O . LYS A 1 109 ? -6.218 -6.232 7.921 1.00 95.44 109 LYS A O 1
ATOM 872 N N . PHE A 1 110 ? -7.088 -7.578 6.357 1.00 95.56 110 PHE A N 1
ATOM 873 C CA . PHE A 1 110 ? -6.168 -7.142 5.301 1.00 95.56 110 PHE A CA 1
ATOM 874 C C . PHE A 1 110 ? -6.197 -5.622 5.061 1.00 95.56 110 PHE A C 1
ATOM 876 O O . PHE A 1 110 ? -5.158 -5.008 4.824 1.00 95.56 110 PHE A O 1
ATOM 883 N N . ALA A 1 111 ? -7.368 -4.993 5.211 1.00 94.62 111 ALA A N 1
ATOM 884 C CA . ALA A 1 111 ? -7.526 -3.543 5.090 1.00 94.62 111 ALA A CA 1
ATOM 885 C C . ALA A 1 111 ? -6.628 -2.749 6.060 1.00 94.62 111 ALA A C 1
ATOM 887 O O . ALA A 1 111 ? -6.185 -1.656 5.715 1.00 94.62 111 ALA A O 1
ATOM 888 N N . ASP A 1 112 ? -6.294 -3.298 7.233 1.00 95.81 112 ASP A N 1
ATOM 889 C CA . ASP A 1 112 ? -5.379 -2.628 8.162 1.00 95.81 112 ASP A CA 1
ATOM 890 C C . ASP A 1 112 ? -3.926 -2.689 7.701 1.00 95.81 112 ASP A C 1
ATOM 892 O O . ASP A 1 112 ? -3.155 -1.779 7.992 1.00 95.81 112 ASP A O 1
ATOM 896 N N . ILE A 1 113 ? -3.533 -3.724 6.953 1.00 95.62 113 ILE A N 1
ATOM 897 C CA . ILE A 1 113 ? -2.196 -3.802 6.348 1.00 95.62 113 ILE A CA 1
ATOM 898 C C . ILE A 1 113 ? -2.051 -2.679 5.313 1.00 95.62 113 ILE A C 1
ATOM 900 O O . ILE A 1 113 ? -1.052 -1.956 5.311 1.00 95.62 113 ILE A O 1
ATOM 904 N N . ILE A 1 114 ? -3.089 -2.481 4.492 1.00 95.19 114 ILE A N 1
ATOM 905 C CA . ILE A 1 114 ? -3.168 -1.376 3.527 1.00 95.19 114 ILE A CA 1
ATOM 906 C C . ILE A 1 114 ? -3.098 -0.029 4.264 1.00 95.19 114 ILE A C 1
ATOM 908 O O . ILE A 1 114 ? -2.262 0.815 3.928 1.00 95.19 114 ILE A O 1
ATOM 912 N N . ALA A 1 115 ? -3.913 0.149 5.310 1.00 94.81 115 ALA A N 1
ATOM 913 C CA . ALA A 1 115 ? -3.944 1.376 6.100 1.00 94.81 115 ALA A CA 1
ATOM 914 C C . ALA A 1 115 ? -2.591 1.663 6.761 1.00 94.81 115 ALA A C 1
ATOM 916 O O . ALA A 1 115 ? -2.135 2.800 6.739 1.00 94.81 115 ALA A O 1
ATOM 917 N N . THR A 1 116 ? -1.905 0.644 7.285 1.00 93.50 116 THR A N 1
ATOM 918 C CA . THR A 1 116 ? -0.580 0.788 7.905 1.00 93.50 116 THR A CA 1
ATOM 919 C C . THR A 1 116 ? 0.427 1.387 6.914 1.00 93.50 116 THR A C 1
ATOM 921 O O . THR A 1 116 ? 1.126 2.343 7.249 1.00 93.50 116 THR A O 1
ATOM 924 N N . SER A 1 117 ? 0.468 0.882 5.675 1.00 90.62 117 SER A N 1
ATOM 925 C CA . SER A 1 117 ? 1.371 1.391 4.627 1.00 90.62 117 SER A CA 1
ATOM 926 C C . SER A 1 117 ? 1.050 2.840 4.220 1.00 90.62 117 SER A C 1
ATOM 928 O O . SER A 1 117 ? 1.950 3.638 3.942 1.00 90.62 117 SER A O 1
ATOM 930 N N . ALA A 1 118 ? -0.232 3.216 4.224 1.00 92.56 118 ALA A N 1
ATOM 931 C CA . ALA A 1 118 ? -0.662 4.581 3.924 1.00 92.56 118 ALA A CA 1
ATOM 932 C C . ALA A 1 118 ? -0.396 5.567 5.080 1.00 92.56 118 ALA A C 1
ATOM 934 O O . ALA A 1 118 ? 0.051 6.692 4.847 1.00 92.56 118 ALA A O 1
ATOM 935 N N . LEU A 1 119 ? -0.641 5.134 6.319 1.00 91.12 119 LEU A N 1
ATOM 936 C CA . LEU A 1 119 ? -0.541 5.934 7.540 1.00 91.12 119 LEU A CA 1
ATOM 937 C C . LEU A 1 119 ? 0.898 6.113 8.031 1.00 91.12 119 LEU A C 1
ATOM 939 O O . LEU A 1 119 ? 1.204 7.116 8.668 1.00 91.12 119 LEU A O 1
ATOM 943 N N . TYR A 1 120 ? 1.805 5.180 7.742 1.00 91.00 120 TYR A N 1
ATOM 944 C CA . TYR A 1 120 ? 3.204 5.288 8.157 1.00 91.00 120 TYR A CA 1
ATOM 945 C C . TYR A 1 120 ? 4.011 6.194 7.211 1.00 91.00 120 TYR A C 1
ATOM 947 O O . TYR A 1 120 ? 4.930 5.771 6.509 1.00 91.00 120 TYR A O 1
ATOM 955 N N . ARG A 1 121 ? 3.631 7.473 7.168 1.00 88.50 121 ARG A N 1
ATOM 956 C CA . ARG A 1 121 ? 4.283 8.544 6.402 1.00 88.50 121 ARG A CA 1
ATOM 957 C C . ARG A 1 121 ? 4.404 9.800 7.276 1.00 88.50 121 ARG A C 1
ATOM 959 O O . ARG A 1 121 ? 3.583 9.962 8.178 1.00 88.50 121 ARG A O 1
ATOM 966 N N . PRO A 1 122 ? 5.368 10.706 7.010 1.00 82.88 122 PRO A N 1
ATOM 967 C CA . PRO A 1 122 ? 5.594 11.887 7.850 1.00 82.88 122 PRO A CA 1
ATOM 968 C C . PRO A 1 122 ? 4.329 12.722 8.113 1.00 82.88 122 PRO A C 1
ATOM 970 O O . PRO A 1 122 ? 3.988 12.953 9.265 1.00 82.88 122 PRO A O 1
ATOM 973 N N . GLY A 1 123 ? 3.565 13.066 7.068 1.00 85.81 123 GLY A N 1
ATOM 974 C CA . GLY A 1 123 ? 2.351 13.885 7.206 1.00 85.81 123 GLY A CA 1
ATOM 975 C C . GLY A 1 123 ? 1.278 13.279 8.128 1.00 85.81 123 GLY A C 1
ATOM 976 O O . GLY A 1 123 ? 0.888 13.922 9.101 1.00 85.81 123 GLY A O 1
ATOM 977 N N . PRO A 1 124 ? 0.800 12.044 7.880 1.00 85.12 124 PRO A N 1
ATOM 978 C CA . PRO A 1 124 ? -0.158 11.386 8.771 1.00 85.12 124 PRO A CA 1
ATOM 979 C C . PRO A 1 124 ? 0.336 11.183 10.212 1.00 85.12 124 PRO A C 1
ATOM 981 O O . PRO A 1 124 ? -0.475 11.252 11.139 1.00 85.12 124 PRO A O 1
ATOM 984 N N . LEU A 1 125 ? 1.640 10.939 10.411 1.00 85.19 125 LEU A N 1
ATOM 985 C CA . LEU A 1 125 ? 2.244 10.794 11.740 1.00 85.19 125 LEU A CA 1
ATOM 986 C C . LEU A 1 125 ? 2.220 12.115 12.521 1.00 85.19 125 LEU A C 1
ATOM 988 O O . LEU A 1 125 ? 1.784 12.131 13.670 1.00 85.19 125 LEU A O 1
ATOM 992 N N . GLU A 1 126 ? 2.633 13.216 11.891 1.00 83.88 126 GLU A N 1
ATOM 993 C CA . GLU A 1 126 ? 2.630 14.558 12.493 1.00 83.88 126 GLU A CA 1
ATOM 994 C C . GLU A 1 126 ? 1.207 15.078 12.739 1.00 83.88 126 GLU A C 1
ATOM 996 O O . GLU A 1 126 ? 0.941 15.722 13.751 1.00 83.88 126 GLU A O 1
ATOM 1001 N N . GLY A 1 127 ? 0.268 14.746 11.848 1.00 80.88 127 GLY A N 1
ATOM 1002 C CA . GLY A 1 127 ? -1.135 15.155 11.940 1.00 80.88 127 GLY A CA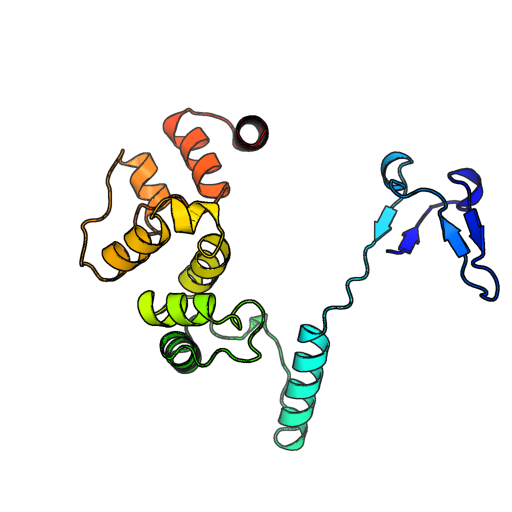 1
ATOM 1003 C C . GLY A 1 127 ? -1.982 14.367 12.945 1.00 80.88 127 GLY A C 1
ATOM 1004 O O . GLY A 1 127 ? -3.191 14.577 13.002 1.00 80.88 127 GLY A O 1
ATOM 1005 N N . GLY A 1 128 ? -1.403 13.419 13.692 1.00 87.00 128 GLY A N 1
ATOM 1006 C CA . GLY A 1 128 ? -2.119 12.618 14.696 1.00 87.00 128 GLY A CA 1
ATOM 1007 C C . GLY A 1 128 ? -3.115 11.592 14.133 1.00 87.00 128 GLY A C 1
ATOM 1008 O O . GLY A 1 128 ? -3.712 10.841 14.905 1.00 87.00 128 GLY A O 1
ATOM 1009 N 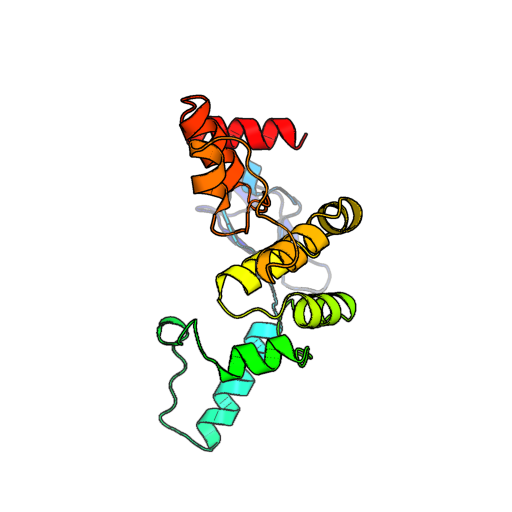N . MET A 1 129 ? -3.256 11.492 12.806 1.00 89.75 129 MET A N 1
ATOM 1010 C CA . MET A 1 129 ? -4.222 10.606 12.136 1.00 89.75 129 MET A CA 1
ATOM 1011 C C . MET A 1 129 ? -4.001 9.138 12.498 1.00 89.75 129 MET A C 1
ATOM 1013 O O . MET A 1 129 ? -4.954 8.384 12.688 1.00 89.75 129 MET A O 1
ATOM 1017 N N . VAL A 1 130 ? -2.732 8.739 12.624 1.00 92.12 130 VAL A N 1
ATOM 1018 C CA . VAL A 1 130 ? -2.349 7.376 13.008 1.00 92.12 130 VAL A CA 1
ATOM 1019 C C . VAL A 1 130 ? -2.881 7.032 14.396 1.00 92.12 130 VAL A C 1
ATOM 1021 O O . VAL A 1 130 ? -3.429 5.951 14.597 1.00 92.12 130 VAL A O 1
ATOM 1024 N N . MET A 1 131 ? -2.769 7.964 15.346 1.00 91.19 131 MET A N 1
ATOM 1025 C CA . MET A 1 131 ? -3.271 7.759 16.702 1.00 91.19 131 MET A CA 1
ATOM 1026 C C . MET A 1 131 ? -4.795 7.695 16.714 1.00 91.19 131 MET A C 1
ATOM 1028 O O . MET A 1 131 ? -5.338 6.771 17.308 1.00 91.19 131 MET A O 1
ATOM 1032 N N . THR A 1 132 ? -5.490 8.589 16.003 1.00 94.00 132 THR A N 1
ATOM 1033 C CA . THR A 1 132 ? -6.956 8.521 15.881 1.00 94.00 132 THR A CA 1
ATOM 1034 C C . THR A 1 132 ? -7.411 7.181 15.306 1.00 94.00 132 THR A C 1
ATOM 1036 O O . THR A 1 132 ? -8.296 6.551 15.877 1.00 94.00 132 THR A O 1
ATOM 1039 N N . TYR A 1 133 ? -6.769 6.694 14.237 1.00 95.69 133 TYR A N 1
ATOM 1040 C CA . TYR A 1 133 ? -7.090 5.390 13.652 1.00 95.69 133 TYR A CA 1
ATOM 1041 C C . TYR A 1 133 ? -6.969 4.268 14.692 1.00 95.69 133 TYR A C 1
ATOM 1043 O O . TYR A 1 133 ? -7.884 3.463 14.849 1.00 95.69 133 TYR A O 1
ATOM 1051 N N . VAL A 1 134 ? -5.857 4.232 15.434 1.00 96.06 134 VAL A N 1
ATOM 1052 C CA . VAL A 1 134 ? -5.598 3.215 16.463 1.00 96.06 134 VAL A CA 1
ATOM 1053 C C . VAL A 1 134 ? -6.604 3.310 17.616 1.00 96.06 134 VAL A C 1
ATOM 1055 O O . VAL A 1 134 ? -7.169 2.295 18.019 1.00 96.06 134 VAL A O 1
ATOM 1058 N N . GLU A 1 135 ? -6.855 4.503 18.150 1.00 96.75 135 GLU A N 1
ATOM 1059 C CA . GLU A 1 135 ? -7.752 4.691 19.294 1.00 96.75 135 GLU A CA 1
ATOM 1060 C C . GLU A 1 135 ? -9.208 4.352 18.958 1.00 96.75 135 GLU A C 1
ATOM 1062 O O . GLU A 1 135 ? -9.878 3.676 19.743 1.00 96.75 135 GLU A O 1
ATOM 1067 N N . VAL A 1 136 ? -9.689 4.762 17.781 1.00 96.44 136 VAL A N 1
ATOM 1068 C CA . VAL A 1 136 ? -11.049 4.452 17.325 1.00 96.44 136 VAL A CA 1
ATOM 1069 C C . VAL A 1 136 ? -11.190 2.967 17.015 1.00 96.44 136 VAL A C 1
ATOM 1071 O O . VAL A 1 136 ? -12.165 2.348 17.442 1.00 96.44 136 VAL A O 1
ATOM 1074 N N . LYS A 1 137 ? -10.200 2.363 16.342 1.00 95.75 137 LYS A N 1
ATOM 1075 C CA . LYS A 1 137 ? -10.184 0.919 16.076 1.00 95.75 137 LYS A CA 1
ATOM 1076 C C . LYS A 1 137 ? -10.355 0.105 17.361 1.00 95.75 137 LYS A C 1
ATOM 1078 O O . LYS A 1 137 ? -11.102 -0.867 17.381 1.00 95.75 137 LYS A O 1
ATOM 1083 N N . HIS A 1 138 ? -9.674 0.508 18.431 1.00 96.56 138 HIS A N 1
ATOM 1084 C CA . HIS A 1 138 ? -9.744 -0.169 19.728 1.00 96.56 138 HIS A CA 1
ATOM 1085 C C . HIS A 1 138 ? -10.939 0.251 20.594 1.00 96.56 138 HIS A C 1
ATOM 1087 O O . HIS A 1 138 ? -11.017 -0.157 21.753 1.00 96.56 138 HIS A O 1
ATOM 1093 N N . GLY A 1 139 ? -11.846 1.086 20.080 1.00 95.94 139 GLY A N 1
ATOM 1094 C CA . GLY A 1 139 ? -13.018 1.566 20.816 1.00 95.94 139 GLY A CA 1
ATOM 1095 C C . GLY A 1 139 ? -12.691 2.499 21.986 1.00 95.94 139 GLY A C 1
ATOM 1096 O O . GLY A 1 139 ? -13.539 2.720 22.846 1.00 95.94 139 GLY A O 1
ATOM 1097 N N . ARG A 1 140 ? -11.471 3.046 22.040 1.00 97.00 140 ARG A N 1
ATOM 1098 C CA . ARG A 1 140 ? -11.035 4.002 23.074 1.00 97.00 140 ARG A CA 1
ATOM 1099 C C . ARG A 1 140 ? -11.447 5.436 22.754 1.00 97.00 140 ARG A C 1
ATOM 1101 O O . ARG A 1 140 ? -11.490 6.278 23.647 1.00 97.00 140 ARG A O 1
ATOM 1108 N N . GLN A 1 141 ? -11.783 5.704 21.494 1.00 96.00 141 GLN A N 1
ATOM 1109 C CA . GLN A 1 141 ? -12.390 6.949 21.036 1.00 96.00 141 GLN A CA 1
ATOM 1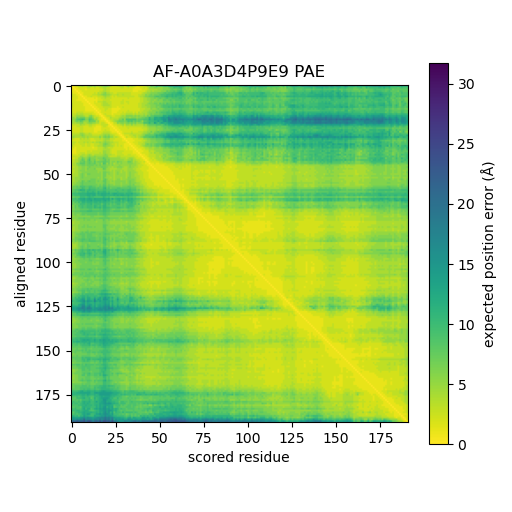110 C C . GLN A 1 141 ? -13.618 6.659 20.164 1.00 96.00 141 GLN A C 1
ATOM 1112 O O . GLN A 1 141 ? -13.644 5.647 19.459 1.00 96.00 141 GLN A O 1
ATOM 1117 N N . PRO A 1 142 ? -14.644 7.528 20.188 1.00 95.69 142 PRO A N 1
ATOM 1118 C CA . PRO A 1 142 ? -15.765 7.413 19.267 1.00 95.69 142 PRO A CA 1
ATOM 1119 C C . PRO A 1 142 ? -15.313 7.697 17.829 1.00 95.69 142 PRO A C 1
ATOM 1121 O O . PRO A 1 142 ? -14.449 8.541 17.598 1.00 95.69 142 PRO A O 1
ATOM 1124 N N . VAL A 1 143 ? -15.942 7.027 16.859 1.00 95.31 143 VAL A N 1
ATOM 1125 C CA . VAL A 1 143 ? -15.722 7.298 15.429 1.00 95.31 143 VAL A CA 1
ATOM 1126 C C . VAL A 1 143 ? -16.112 8.754 15.128 1.00 95.31 143 VAL A C 1
ATOM 1128 O O . VAL A 1 143 ? -17.261 9.124 15.404 1.00 95.31 143 VAL A O 1
ATOM 1131 N N . PRO A 1 144 ? -15.209 9.580 14.562 1.00 92.25 144 PRO A N 1
ATOM 1132 C CA . PRO A 1 144 ? -15.546 10.929 14.126 1.00 92.25 144 PRO A CA 1
ATOM 1133 C C . PRO A 1 144 ? -16.680 10.894 13.099 1.00 92.25 144 PRO A C 1
ATOM 1135 O O . PRO A 1 144 ? -16.630 10.122 12.143 1.00 92.25 144 PRO A O 1
ATOM 1138 N N . LYS A 1 145 ? -17.699 11.733 13.298 1.00 93.56 145 LYS A N 1
ATOM 1139 C CA . LYS A 1 145 ? -18.819 11.885 12.364 1.00 93.56 145 LYS A CA 1
ATOM 1140 C C . LYS A 1 145 ? -18.795 13.264 11.737 1.00 93.56 145 LYS A C 1
ATOM 1142 O O . LYS A 1 145 ? -18.556 14.253 12.428 1.00 93.56 145 LYS A O 1
ATOM 1147 N N . VAL A 1 146 ? -19.074 13.318 10.443 1.00 92.62 146 VAL A N 1
ATOM 1148 C CA . VAL A 1 146 ? -19.087 14.551 9.655 1.00 92.62 146 VAL A CA 1
ATOM 1149 C C . VAL A 1 146 ? -20.431 14.705 8.953 1.00 92.62 146 VAL A C 1
ATOM 1151 O O . VAL A 1 146 ? -21.109 15.714 9.118 1.00 92.62 146 VAL A O 1
ATOM 1154 N N . HIS A 1 147 ? -20.827 13.704 8.170 1.00 95.31 147 HIS A N 1
ATOM 1155 C CA . HIS A 1 147 ? -22.064 13.705 7.391 1.00 95.31 147 HIS A CA 1
ATOM 1156 C C . HIS A 1 147 ? -22.373 12.267 6.957 1.00 95.31 147 HIS A C 1
ATOM 1158 O O . HIS A 1 147 ? -21.437 11.589 6.543 1.00 95.31 147 HIS A O 1
ATOM 1164 N N . PRO A 1 148 ? -23.638 11.800 6.916 1.00 95.94 148 PRO A N 1
ATOM 1165 C CA . PRO A 1 148 ? -23.957 10.401 6.605 1.00 95.94 148 PRO A CA 1
ATOM 1166 C C . PRO A 1 148 ? -23.266 9.838 5.350 1.00 95.94 148 PRO A C 1
ATOM 1168 O O . PRO A 1 148 ? -22.715 8.743 5.388 1.00 95.94 148 PRO A O 1
ATOM 1171 N N . LEU A 1 149 ? -23.219 10.615 4.259 1.00 95.75 149 LEU A N 1
ATOM 1172 C CA . LEU A 1 149 ? -22.534 10.216 3.017 1.00 95.75 149 LEU A CA 1
ATOM 1173 C C . LEU A 1 149 ? -21.004 10.141 3.144 1.00 95.75 149 LEU A C 1
ATOM 1175 O O . LEU A 1 149 ? -20.374 9.358 2.439 1.00 95.75 149 LEU A O 1
ATOM 1179 N N . VAL A 1 150 ? -20.406 10.973 3.998 1.00 96.50 150 VAL A N 1
ATOM 1180 C CA . VAL A 1 150 ? -18.961 10.969 4.267 1.00 96.50 150 VAL A CA 1
ATOM 1181 C C . VAL A 1 150 ? -18.626 9.814 5.204 1.00 96.50 150 VAL A C 1
ATOM 1183 O O . VAL A 1 150 ? -17.716 9.039 4.923 1.00 96.50 150 VAL A O 1
ATOM 1186 N N . ASP A 1 151 ? -19.410 9.657 6.267 1.00 95.88 151 ASP A N 1
ATOM 1187 C CA . ASP A 1 151 ? -19.245 8.624 7.284 1.00 95.88 151 ASP A CA 1
ATOM 1188 C C . ASP A 1 151 ? -19.332 7.219 6.663 1.00 95.88 151 ASP A C 1
ATOM 1190 O O . ASP A 1 151 ? -18.534 6.348 7.000 1.00 95.88 151 ASP A O 1
ATOM 1194 N N . GLU A 1 152 ? -20.233 7.005 5.694 1.00 95.50 152 GLU A N 1
ATOM 1195 C CA . GLU A 1 152 ? -20.325 5.745 4.942 1.00 95.50 152 GLU A CA 1
ATOM 1196 C C . GLU A 1 152 ? -19.048 5.451 4.132 1.00 95.50 152 GLU A C 1
ATOM 1198 O O . GLU A 1 152 ? -18.596 4.308 4.074 1.00 95.50 152 GLU A O 1
ATOM 1203 N N . VAL A 1 153 ? -18.435 6.470 3.518 1.00 95.88 153 VAL A N 1
ATOM 1204 C CA . VAL A 1 153 ? -17.195 6.313 2.734 1.00 95.88 153 VAL A CA 1
ATOM 1205 C C . VAL A 1 153 ? -15.988 6.043 3.636 1.00 95.88 153 VAL A C 1
ATOM 1207 O O . VAL A 1 153 ? -15.092 5.296 3.247 1.00 95.88 153 VAL A O 1
ATOM 1210 N N . LEU A 1 154 ? -15.958 6.631 4.834 1.00 96.12 154 LEU A N 1
ATOM 1211 C CA . LEU A 1 154 ? -14.848 6.506 5.784 1.00 96.12 154 LEU A CA 1
ATOM 1212 C C . LEU A 1 154 ? -15.018 5.348 6.782 1.00 96.12 154 LEU A C 1
ATOM 1214 O O . LEU A 1 154 ? -14.149 5.132 7.628 1.00 96.12 154 LEU A O 1
ATOM 1218 N N . ALA A 1 155 ? -16.115 4.592 6.701 1.00 93.69 155 ALA A N 1
ATOM 1219 C CA . ALA A 1 155 ? -16.427 3.520 7.644 1.00 93.69 155 ALA A CA 1
ATOM 1220 C C . ALA A 1 155 ? -15.326 2.447 7.711 1.00 93.69 155 ALA A C 1
ATOM 1222 O O . ALA A 1 155 ? -14.982 1.972 8.794 1.00 93.69 155 ALA A O 1
ATOM 1223 N N . GLU A 1 156 ? -14.732 2.091 6.568 1.00 91.94 156 GLU A N 1
ATOM 1224 C CA . GLU A 1 156 ? -13.694 1.053 6.491 1.00 91.94 156 GLU A CA 1
ATOM 1225 C C . GLU A 1 156 ? -12.369 1.459 7.164 1.00 91.94 156 GLU A C 1
ATOM 1227 O O . GLU A 1 156 ? -11.617 0.586 7.606 1.00 91.94 156 GLU A O 1
ATOM 1232 N N . THR A 1 157 ? -12.127 2.769 7.292 1.00 95.19 157 THR A N 1
ATOM 1233 C CA . THR A 1 157 ? -10.938 3.392 7.896 1.00 95.19 157 THR A CA 1
ATOM 1234 C C . THR A 1 157 ? -11.258 4.117 9.204 1.00 95.19 157 THR A C 1
ATOM 1236 O O . THR A 1 157 ? -10.569 5.065 9.584 1.00 95.19 157 THR A O 1
ATOM 1239 N N . TYR A 1 158 ? -12.306 3.683 9.909 1.00 95.00 158 TYR A N 1
ATOM 1240 C CA . TYR A 1 158 ? -12.659 4.186 11.240 1.00 95.00 158 TYR A CA 1
ATOM 1241 C C . TYR A 1 158 ? -12.904 5.706 11.291 1.00 95.00 158 TYR A C 1
ATOM 1243 O O . TYR A 1 158 ? -12.576 6.367 12.275 1.00 95.00 158 TYR A O 1
ATOM 1251 N N . GLY A 1 159 ? -13.471 6.280 10.226 1.00 93.69 159 GLY A N 1
ATOM 1252 C CA . GLY A 1 159 ? -13.741 7.720 10.135 1.00 93.69 159 GLY A CA 1
ATOM 1253 C C . GLY A 1 159 ? -12.511 8.572 9.801 1.00 93.69 159 GLY A C 1
ATOM 1254 O O . GLY A 1 159 ? -12.622 9.792 9.704 1.00 93.69 159 GLY A O 1
ATOM 1255 N N . VAL A 1 160 ? -11.341 7.958 9.600 1.00 93.88 160 VAL A N 1
ATOM 1256 C CA . VAL A 1 160 ? -10.108 8.647 9.199 1.00 93.88 160 VAL A CA 1
ATOM 1257 C C . VAL A 1 160 ? -9.986 8.616 7.679 1.00 93.88 160 VAL A C 1
ATOM 1259 O O . VAL A 1 160 ? -10.143 7.568 7.061 1.00 93.88 160 VAL A O 1
ATOM 1262 N N . MET A 1 161 ? -9.690 9.752 7.054 1.00 92.75 161 MET A N 1
ATOM 1263 C CA . MET A 1 161 ? -9.487 9.834 5.607 1.00 92.75 161 MET A CA 1
ATOM 1264 C C . MET A 1 161 ? -8.050 9.439 5.251 1.00 92.75 161 MET A C 1
ATOM 1266 O O . MET A 1 161 ? -7.115 10.182 5.535 1.00 92.75 161 MET A O 1
ATOM 1270 N N . VAL A 1 162 ? -7.878 8.261 4.650 1.00 93.38 162 VAL A N 1
ATOM 1271 C CA . VAL A 1 162 ? -6.562 7.646 4.393 1.00 93.38 162 VAL A CA 1
ATOM 1272 C C . VAL A 1 162 ? -6.243 7.581 2.898 1.00 93.38 162 VAL A C 1
ATOM 1274 O O . VAL A 1 162 ? -5.085 7.738 2.508 1.00 93.38 162 VAL A O 1
ATOM 1277 N N . TYR A 1 163 ? -7.252 7.365 2.051 1.00 93.38 163 TYR A N 1
ATOM 1278 C CA . TYR A 1 163 ? -7.057 7.052 0.632 1.00 93.38 163 TYR A CA 1
ATOM 1279 C C . TYR A 1 163 ? -7.548 8.170 -0.294 1.00 93.38 163 TYR A C 1
ATOM 1281 O O . TYR A 1 163 ? -8.530 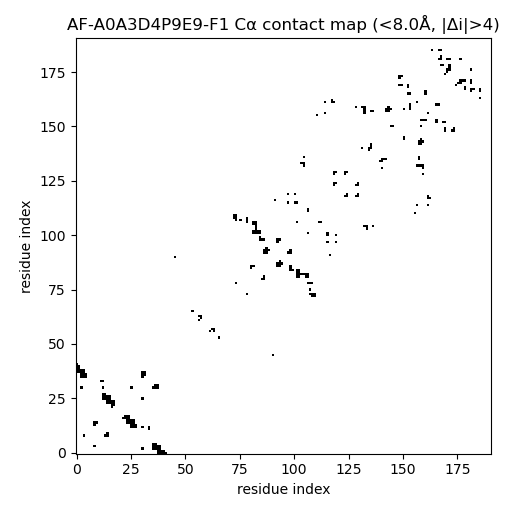8.856 -0.006 1.00 93.38 163 TYR A O 1
ATOM 1289 N N . GLN A 1 164 ? -6.908 8.326 -1.457 1.00 91.88 164 GLN A N 1
ATOM 1290 C CA . GLN A 1 164 ? -7.347 9.301 -2.465 1.00 91.88 164 GLN A CA 1
ATOM 1291 C C . GLN A 1 164 ? -8.734 8.944 -3.012 1.00 91.88 164 GLN A C 1
ATOM 1293 O O . GLN A 1 164 ? -9.562 9.814 -3.264 1.00 91.88 1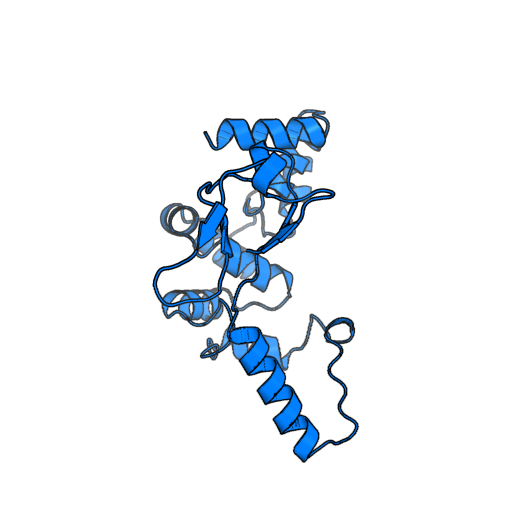64 GLN A O 1
ATOM 1298 N N . GLU A 1 165 ? -9.026 7.655 -3.119 1.00 93.00 165 GLU A N 1
ATOM 1299 C CA . GLU A 1 165 ? -10.302 7.098 -3.546 1.00 93.00 165 GLU A CA 1
ATOM 1300 C C . GLU A 1 165 ? -11.443 7.522 -2.613 1.00 93.00 165 GLU A C 1
ATOM 1302 O O . GLU A 1 165 ? -12.559 7.764 -3.074 1.00 93.00 165 GLU A O 1
ATOM 1307 N N . GLN A 1 166 ? -11.171 7.687 -1.313 1.00 95.00 166 GLN A N 1
ATOM 1308 C CA . GLN A 1 166 ? -12.154 8.211 -0.362 1.00 95.00 166 GLN A CA 1
ATOM 1309 C C . GLN A 1 166 ? -12.479 9.674 -0.666 1.00 95.00 166 GLN A C 1
ATOM 1311 O O . GLN A 1 166 ? -13.653 10.034 -0.730 1.00 95.00 166 GLN A O 1
ATOM 1316 N N . VAL A 1 167 ? -11.464 10.496 -0.954 1.00 93.94 167 VAL A N 1
ATOM 1317 C CA . VAL A 1 167 ? -11.657 11.891 -1.387 1.00 93.94 167 VAL A CA 1
ATOM 1318 C C . VAL A 1 167 ? -12.490 11.940 -2.670 1.00 93.94 167 VAL A C 1
ATOM 1320 O O . VAL A 1 167 ? -13.454 12.701 -2.749 1.00 93.94 167 VAL A O 1
ATOM 1323 N N . MET A 1 168 ? -12.183 11.085 -3.654 1.00 95.06 168 MET A N 1
ATOM 1324 C CA . MET A 1 168 ? -12.945 11.008 -4.908 1.00 95.06 168 MET A CA 1
ATOM 1325 C C . MET A 1 168 ? -14.414 10.667 -4.662 1.00 95.06 168 MET A C 1
ATOM 1327 O O . MET A 1 168 ? -15.303 11.325 -5.204 1.00 95.06 168 MET A O 1
ATOM 1331 N N . ARG A 1 169 ? -14.678 9.650 -3.834 1.00 94.88 169 ARG A N 1
ATOM 1332 C CA . ARG A 1 169 ? -16.038 9.209 -3.501 1.00 94.88 169 ARG A CA 1
ATOM 1333 C C . ARG A 1 169 ? -16.810 10.271 -2.725 1.00 94.88 169 ARG A C 1
ATOM 1335 O O . ARG A 1 169 ? -18.000 10.427 -2.974 1.00 94.88 169 ARG A O 1
ATOM 1342 N N . ILE A 1 170 ? -16.154 11.019 -1.837 1.00 95.38 170 ILE A N 1
ATOM 1343 C CA . ILE A 1 170 ? -16.777 12.129 -1.103 1.00 95.38 170 ILE A CA 1
ATOM 1344 C C . ILE A 1 170 ? -17.157 13.261 -2.061 1.00 95.38 170 ILE A C 1
ATOM 1346 O O . ILE A 1 170 ? -18.309 13.689 -2.055 1.00 95.38 170 ILE A O 1
ATOM 1350 N N . LEU A 1 171 ? -16.241 13.701 -2.932 1.00 95.25 171 LEU A N 1
ATOM 1351 C CA . LEU A 1 171 ? -16.530 14.726 -3.944 1.00 95.25 171 LEU A CA 1
ATOM 1352 C C . LEU A 1 171 ? -17.680 14.309 -4.870 1.00 95.25 171 LEU A C 1
ATOM 1354 O O . LEU A 1 171 ? -18.531 15.130 -5.208 1.00 95.25 171 LEU A O 1
ATOM 1358 N N . ASN A 1 172 ? -17.734 13.029 -5.239 1.00 95.44 172 ASN A N 1
ATOM 1359 C CA . ASN A 1 172 ? -18.809 12.494 -6.061 1.00 95.44 172 ASN A CA 1
ATOM 1360 C C . ASN A 1 172 ? -20.153 12.449 -5.330 1.00 95.44 172 ASN A C 1
ATOM 1362 O O . ASN A 1 172 ? -21.132 12.993 -5.828 1.00 95.44 172 ASN A O 1
ATOM 1366 N N . ARG A 1 173 ? -20.208 11.842 -4.142 1.00 94.50 173 ARG A N 1
ATOM 1367 C CA . ARG A 1 173 ? -21.472 11.637 -3.423 1.00 94.50 173 ARG A CA 1
ATOM 1368 C C . ARG A 1 173 ? -22.033 12.913 -2.814 1.00 94.50 173 ARG A C 1
ATOM 1370 O O . ARG A 1 173 ? -23.244 13.089 -2.802 1.00 94.50 173 ARG A O 1
ATOM 1377 N N . VAL A 1 174 ? -21.170 13.780 -2.288 1.00 94.12 174 VAL A N 1
ATOM 1378 C CA . VAL A 1 174 ? -21.587 15.027 -1.632 1.00 94.12 174 VAL A CA 1
ATOM 1379 C C . VAL A 1 174 ? -21.711 16.159 -2.646 1.00 94.12 174 VAL A C 1
ATOM 1381 O O . VAL A 1 174 ? -22.671 16.919 -2.603 1.00 94.12 174 VAL A O 1
ATOM 1384 N N . GLY A 1 175 ? -20.745 16.276 -3.559 1.00 92.50 175 GLY A N 1
ATOM 1385 C CA . GLY A 1 175 ? -20.665 17.382 -4.515 1.00 92.50 175 GLY A CA 1
ATOM 1386 C C . GLY A 1 175 ? -21.271 17.097 -5.889 1.00 92.50 175 GLY A C 1
ATOM 1387 O O . GLY A 1 175 ? -21.270 17.991 -6.730 1.00 92.50 175 GLY A O 1
ATOM 1388 N N . GLY A 1 176 ? -21.734 15.871 -6.160 1.00 94.12 176 GLY A N 1
ATOM 1389 C CA . GLY A 1 176 ? -22.231 15.474 -7.483 1.00 94.12 176 GLY A CA 1
ATOM 1390 C C . GLY A 1 176 ? -21.155 15.487 -8.577 1.00 94.12 176 GLY A C 1
ATOM 1391 O O . GLY A 1 176 ? -21.478 15.557 -9.760 1.00 94.12 176 GLY A O 1
ATOM 1392 N N . ILE A 1 177 ? -19.870 15.469 -8.206 1.00 94.81 177 ILE A N 1
ATOM 1393 C CA . ILE A 1 177 ? -18.756 15.579 -9.153 1.00 94.81 177 ILE A CA 1
ATOM 1394 C C . ILE A 1 177 ? -18.453 14.208 -9.761 1.00 94.81 177 ILE A C 1
ATOM 1396 O O . ILE A 1 177 ? -18.150 13.256 -9.045 1.00 94.81 177 ILE A O 1
ATOM 1400 N N . GLU A 1 178 ? -18.458 14.097 -11.087 1.00 95.12 178 GLU A N 1
ATOM 1401 C CA . GLU A 1 178 ? -18.043 12.876 -11.789 1.00 95.12 178 GLU A CA 1
ATOM 1402 C C . 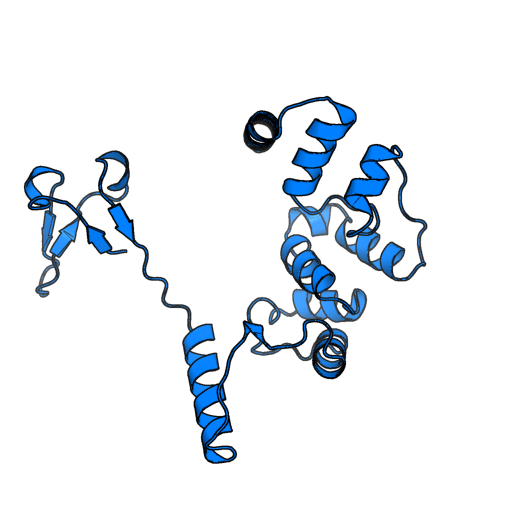GLU A 1 178 ? -16.658 12.384 -11.339 1.00 95.12 178 GLU A C 1
ATOM 1404 O O . GLU A 1 178 ? -15.728 13.180 -11.185 1.00 95.12 178 GLU A O 1
ATOM 1409 N N . LEU A 1 179 ? -16.478 11.067 -11.177 1.00 91.75 179 LEU A N 1
ATOM 1410 C CA . LEU A 1 179 ? -15.234 10.493 -10.636 1.00 91.75 179 LEU A CA 1
ATOM 1411 C C . LEU A 1 179 ? -13.989 10.907 -11.443 1.00 91.75 179 LEU A C 1
ATOM 1413 O O . LEU A 1 179 ? -12.940 11.195 -10.868 1.00 91.75 179 LEU A O 1
ATOM 1417 N N . SER A 1 180 ? -14.109 11.021 -12.770 1.00 90.62 180 SER A N 1
ATOM 1418 C CA . SER A 1 180 ? -13.022 11.496 -13.640 1.00 90.62 180 SER A CA 1
ATOM 1419 C C . SER A 1 180 ? -12.613 12.946 -13.341 1.00 90.62 180 SER A C 1
ATOM 1421 O O . SER A 1 180 ? -11.429 13.291 -13.374 1.00 90.62 180 SER A O 1
ATOM 1423 N N . ALA A 1 181 ? -13.577 13.808 -13.006 1.00 91.75 181 ALA A N 1
ATOM 1424 C CA . ALA A 1 181 ? -13.333 15.184 -12.598 1.00 91.75 181 ALA A CA 1
ATOM 1425 C C . ALA A 1 181 ? -12.824 15.267 -11.150 1.00 91.75 181 ALA A C 1
ATOM 1427 O O . ALA A 1 181 ? -11.911 16.049 -10.882 1.00 91.75 181 ALA A O 1
ATOM 1428 N N . ALA A 1 182 ? -13.323 14.416 -10.250 1.00 93.38 182 ALA A N 1
ATOM 1429 C CA . ALA A 1 182 ? -12.840 14.318 -8.875 1.00 93.38 182 ALA A CA 1
ATOM 1430 C C . ALA A 1 182 ? -11.347 13.945 -8.823 1.00 93.38 182 ALA A C 1
ATOM 1432 O O . ALA A 1 182 ? -10.581 14.556 -8.080 1.00 93.38 182 ALA A O 1
ATOM 1433 N N . TYR A 1 183 ? -10.895 13.029 -9.688 1.00 88.38 183 TYR A N 1
ATOM 1434 C CA . TYR A 1 183 ? -9.472 12.696 -9.811 1.00 88.38 183 TYR A CA 1
ATOM 1435 C C . TYR A 1 183 ? -8.612 13.903 -10.229 1.00 88.38 183 TYR A C 1
ATOM 1437 O O . TYR A 1 183 ? -7.532 14.130 -9.679 1.00 88.38 183 TYR A O 1
ATOM 1445 N N . ARG A 1 184 ? -9.100 14.730 -11.169 1.00 89.56 184 ARG A N 1
ATOM 1446 C CA . ARG A 1 184 ? -8.425 15.986 -11.550 1.00 89.56 184 ARG A CA 1
ATOM 1447 C C . ARG A 1 184 ? -8.364 16.977 -10.387 1.00 89.56 184 ARG A C 1
ATOM 1449 O O . ARG A 1 184 ? -7.337 17.625 -10.210 1.00 89.56 184 ARG A O 1
ATOM 1456 N N . CYS A 1 185 ? -9.425 17.061 -9.585 1.00 89.50 185 CYS A N 1
ATOM 1457 C CA . CYS A 1 185 ? -9.475 17.917 -8.401 1.00 89.50 185 CYS A CA 1
ATOM 1458 C C . CYS A 1 185 ? -8.408 17.524 -7.365 1.00 89.50 185 CYS A C 1
ATOM 1460 O O . CYS A 1 185 ? -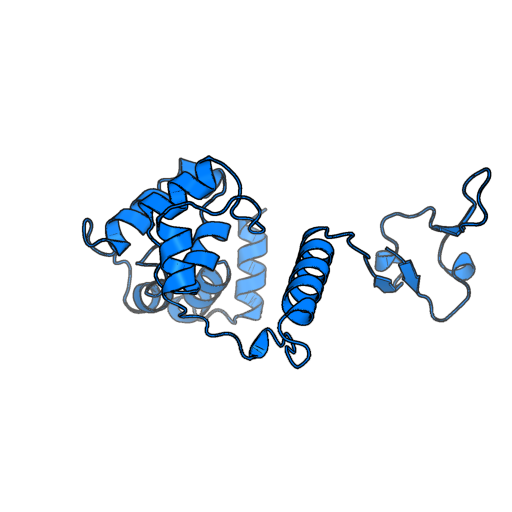7.655 18.381 -6.915 1.00 89.50 185 CYS A O 1
ATOM 1462 N N . ILE A 1 186 ? -8.245 16.229 -7.071 1.00 89.44 186 ILE A N 1
ATOM 1463 C CA . ILE A 1 186 ? -7.211 15.744 -6.134 1.00 89.44 186 ILE A CA 1
ATOM 1464 C C . ILE A 1 186 ? -5.802 16.129 -6.591 1.00 89.44 186 ILE A C 1
ATOM 1466 O O . ILE A 1 186 ? -4.982 16.569 -5.782 1.00 89.44 186 ILE A O 1
ATOM 1470 N N . LYS A 1 187 ? -5.523 16.019 -7.897 1.00 85.88 187 LYS A N 1
ATOM 1471 C CA . LYS A 1 187 ? -4.244 16.471 -8.467 1.00 85.88 187 LYS A CA 1
ATOM 1472 C C . LYS A 1 187 ? -4.025 17.974 -8.312 1.00 85.88 187 LYS A C 1
ATOM 1474 O O . LYS A 1 187 ? -2.880 18.384 -8.172 1.00 85.88 187 LYS A O 1
ATOM 1479 N N . ALA A 1 188 ? -5.086 18.778 -8.362 1.00 87.94 188 ALA A N 1
ATOM 1480 C CA . ALA A 1 188 ? -4.998 20.222 -8.167 1.00 87.94 188 ALA A CA 1
ATOM 1481 C C . ALA A 1 188 ? -4.747 20.598 -6.698 1.00 87.94 188 ALA A C 1
ATOM 1483 O O . ALA A 1 188 ? -3.976 21.510 -6.455 1.00 87.94 188 ALA A O 1
ATOM 1484 N N . ILE A 1 189 ? -5.337 19.873 -5.739 1.00 85.00 189 ILE A N 1
ATOM 1485 C CA . ILE A 1 189 ? -5.124 20.089 -4.292 1.00 85.00 189 ILE A CA 1
ATOM 1486 C C . ILE A 1 189 ? -3.693 19.722 -3.867 1.00 85.00 189 ILE A C 1
ATOM 1488 O O . ILE A 1 189 ? -3.159 20.288 -2.922 1.00 85.00 189 ILE A O 1
ATOM 1492 N N . SER A 1 190 ? -3.084 18.749 -4.547 1.00 74.88 190 SER A N 1
ATOM 1493 C CA . SER A 1 190 ? -1.734 18.262 -4.229 1.00 74.88 190 SER A CA 1
ATOM 1494 C C . SER A 1 190 ? -0.606 19.121 -4.825 1.00 74.88 190 SER A C 1
ATOM 1496 O O . SER A 1 190 ? 0.561 18.785 -4.627 1.00 74.88 190 SER A O 1
ATOM 1498 N N . LYS A 1 191 ? -0.942 20.158 -5.602 1.00 62.09 191 LYS A N 1
ATOM 1499 C CA . LYS A 1 191 ? -0.001 21.136 -6.164 1.00 62.09 191 LYS A CA 1
ATOM 1500 C C . LYS A 1 191 ? 0.030 22.384 -5.298 1.00 62.09 191 LYS A C 1
ATOM 1502 O O . LYS A 1 191 ? 1.141 22.935 -5.164 1.00 62.09 191 LYS A O 1
#

pLDDT: mean 93.14, std 4.1, range [62.09, 98.19]

Radius of gyration: 22.96 Å; Cα contacts (8 Å, |Δi|>4): 183; chains: 1; bounding box: 58×53×59 Å

Foldseek 3Di:
DDKDDPDPCVVQFDWDDDPPDPDIDTPDPPCVVSVIDDDDDDPDVLVVVVVVVQVVVCVVVVPDDDDVVPDDQQDPVVLVCQLCLVCCSPPPQHDPVSSVLSVLQSDRGNLVVVQSSQCPDPVNVVVCLSVQQSCLSVVVDQQDDDDPQLCVLCVSSSNRDRDLVSQLSCCCPVVVDDSVVSVVVSVVVVD

Solvent-accessible surface area (backbone atoms only — not comparable to full-atom values): 11404 Å² total; per-residue (Å²): 102,53,77,51,64,99,57,70,58,72,82,80,44,63,68,44,66,48,88,98,51,89,54,74,44,67,73,62,87,66,49,56,82,77,72,36,49,72,47,75,75,76,91,59,63,66,59,59,51,48,51,51,51,54,52,58,50,28,76,82,36,74,85,64,72,93,54,78,90,74,56,72,70,69,47,62,68,62,30,53,40,43,30,69,35,69,27,76,89,39,86,96,39,48,50,69,69,50,23,55,46,30,45,68,54,43,46,80,48,54,68,44,58,56,47,49,66,63,37,74,40,72,67,38,54,76,68,45,49,48,54,52,38,35,34,27,71,71,66,77,37,80,64,62,79,86,42,75,76,47,37,64,65,20,50,90,46,48,44,43,91,79,52,71,66,48,54,25,51,38,39,25,74,77,66,70,35,54,60,77,56,26,53,53,49,54,59,59,74,76,104

Mean predicted aligned error: 5.7 Å

Nearest PDB structures (foldseek):
  4jom-assembly1_A  TM=9.000E-01  e=6.298E-12  Escherichia coli K-12
  7pu7-assembly1_A  TM=9.168E-01  e=1.070E-11  Mycobacterium tuberculosis
  5fku-assembly1_A  TM=9.064E-01  e=4.030E-11  Escherichia coli K-12
  5fkv-assembly1_A  TM=8.903E-01  e=4.481E-11  Escherichia coli K-12
  5fkw-assembly1_A  TM=8.967E-01  e=1.164E-10  Escherichia coli K-12

Secondary structure (DSSP, 8-state):
-EEE-SS-GGGTS-EEEPTTS--EEES-S-GGGGT-EEE-----HHHHHHHHHHHHHHTT-TT----GGGS-TT-HHHHHHHHTT--TTSTT--SHHHHHHHHHH---SHHHHHHHHHHSSHHHHHTTHHHHHHHHHTTSSPPP-S-HHHHHHHGGGTT----HHHHHHHHHHHH---HHHHHHHHHHHT-